Protein AF-A0A953YVF1-F1 (afdb_monomer_lite)

Structure (mmCIF, N/CA/C/O backbone):
data_AF-A0A953YVF1-F1
#
_entry.id   AF-A0A953YVF1-F1
#
loop_
_atom_site.group_PDB
_atom_site.id
_atom_site.type_symbol
_atom_site.label_atom_id
_atom_site.label_alt_id
_atom_site.label_comp_id
_atom_site.label_asym_id
_atom_site.label_entity_id
_atom_site.label_seq_id
_atom_site.pdbx_PDB_ins_code
_atom_site.Cartn_x
_atom_site.Cartn_y
_atom_site.Cartn_z
_atom_site.occupancy
_atom_site.B_iso_or_equiv
_atom_site.auth_seq_id
_atom_site.auth_comp_id
_atom_site.auth_asym_id
_atom_site.auth_atom_id
_atom_site.pdbx_PDB_model_num
ATOM 1 N N . MET A 1 1 ? 64.892 49.625 -54.179 1.00 45.00 1 MET A N 1
ATOM 2 C CA . MET A 1 1 ? 64.284 50.359 -53.049 1.00 45.00 1 MET A CA 1
ATOM 3 C C . MET A 1 1 ? 62.818 49.966 -52.997 1.00 45.00 1 MET A C 1
ATOM 5 O O . MET A 1 1 ? 62.090 50.360 -53.891 1.00 45.00 1 MET A O 1
ATOM 9 N N . ASN A 1 2 ? 62.413 49.141 -52.031 1.00 37.81 2 ASN A N 1
ATOM 10 C CA . ASN A 1 2 ? 61.006 48.838 -51.761 1.00 37.81 2 ASN A CA 1
ATOM 11 C C . ASN A 1 2 ? 60.770 49.070 -50.269 1.00 37.81 2 ASN A C 1
ATOM 13 O O . ASN A 1 2 ? 61.322 48.360 -49.433 1.00 37.81 2 ASN A O 1
ATOM 17 N N . ALA A 1 3 ? 59.998 50.108 -49.962 1.00 48.81 3 ALA A N 1
ATOM 18 C CA . ALA A 1 3 ? 59.430 50.347 -48.648 1.00 48.81 3 ALA A CA 1
ATOM 19 C C . ALA A 1 3 ? 58.060 49.665 -48.605 1.00 48.81 3 ALA A C 1
ATOM 21 O O . ALA A 1 3 ? 57.227 49.909 -49.474 1.00 48.81 3 ALA A O 1
ATOM 22 N N . GLY A 1 4 ? 57.813 48.822 -47.605 1.00 48.94 4 GLY A N 1
ATOM 23 C CA . GLY A 1 4 ? 56.480 48.274 -47.391 1.00 48.94 4 GLY A CA 1
ATOM 24 C C . GLY A 1 4 ? 56.434 47.194 -46.321 1.00 48.94 4 GLY A C 1
ATOM 25 O O . GLY A 1 4 ? 57.090 46.171 -46.452 1.00 48.94 4 GLY A O 1
ATOM 26 N N . ALA A 1 5 ? 55.579 47.431 -45.325 1.00 51.94 5 ALA A N 1
ATOM 27 C CA . ALA A 1 5 ? 55.034 46.477 -44.356 1.00 51.94 5 ALA A CA 1
ATOM 28 C C . ALA A 1 5 ? 55.810 46.242 -43.043 1.00 51.94 5 ALA A C 1
ATOM 30 O O . ALA A 1 5 ? 56.365 45.177 -42.801 1.00 51.94 5 ALA A O 1
ATOM 31 N N . ILE A 1 6 ? 55.680 47.186 -42.102 1.00 55.44 6 ILE A N 1
ATOM 32 C CA . ILE A 1 6 ? 55.623 46.856 -40.666 1.00 55.44 6 ILE A CA 1
ATOM 33 C C . ILE A 1 6 ? 54.473 47.641 -40.032 1.00 55.44 6 ILE A C 1
ATOM 35 O O . ILE A 1 6 ? 54.706 48.674 -39.421 1.00 55.44 6 ILE A O 1
ATOM 39 N N . LYS A 1 7 ? 53.228 47.170 -40.176 1.00 54.25 7 LYS A N 1
ATOM 40 C CA . LYS A 1 7 ? 52.116 47.487 -39.258 1.00 54.25 7 LYS A CA 1
ATOM 41 C C . LYS A 1 7 ? 51.039 46.407 -39.370 1.00 54.25 7 LYS A C 1
ATOM 43 O O . LYS A 1 7 ? 50.261 46.460 -40.309 1.00 54.25 7 LYS A O 1
ATOM 48 N N . SER A 1 8 ? 50.990 45.465 -38.422 1.00 57.12 8 SER A N 1
ATOM 49 C CA . SER A 1 8 ? 49.725 44.800 -38.017 1.00 57.12 8 SER A CA 1
ATOM 50 C C . SER A 1 8 ? 49.837 43.796 -36.851 1.00 57.12 8 SER A C 1
ATOM 52 O O . SER A 1 8 ? 48.893 43.052 -36.609 1.00 57.12 8 SER A O 1
ATOM 54 N N . LYS A 1 9 ? 50.919 43.755 -36.059 1.00 53.06 9 LYS A N 1
ATOM 55 C CA . LYS A 1 9 ? 51.018 42.812 -34.918 1.00 53.06 9 LYS A CA 1
ATOM 56 C C . LYS A 1 9 ? 50.483 43.351 -33.577 1.00 53.06 9 LYS A C 1
ATOM 58 O O . LYS A 1 9 ? 50.946 42.915 -32.532 1.00 53.06 9 LYS A O 1
ATOM 63 N N . LEU A 1 10 ? 49.527 44.286 -33.582 1.00 53.56 10 LEU A N 1
ATOM 64 C CA . LEU A 1 10 ? 48.960 44.849 -32.339 1.00 53.56 10 LEU A CA 1
ATOM 65 C C . LEU A 1 10 ? 47.435 44.684 -32.194 1.00 53.56 10 LEU A C 1
ATOM 67 O O . LEU A 1 10 ? 46.873 45.114 -31.196 1.00 53.56 10 LEU A O 1
ATOM 71 N N . HIS A 1 11 ? 46.750 44.040 -33.143 1.00 53.44 11 HIS A N 1
ATOM 72 C CA . HIS A 1 11 ? 45.281 43.908 -33.092 1.00 53.44 11 HIS A CA 1
ATOM 73 C C . HIS A 1 11 ? 44.792 42.577 -32.502 1.00 53.44 11 HIS A C 1
ATOM 75 O O . HIS A 1 11 ? 43.675 42.500 -32.001 1.00 53.44 11 HIS A O 1
ATOM 81 N N . TRP A 1 12 ? 45.642 41.547 -32.500 1.00 53.81 12 TRP A N 1
ATOM 82 C CA . TRP A 1 12 ? 45.322 40.226 -31.952 1.00 53.81 12 TRP A CA 1
ATOM 83 C C . TRP A 1 12 ? 44.978 40.231 -30.447 1.00 53.81 12 TRP A C 1
ATOM 85 O O . TRP A 1 12 ? 43.926 39.700 -30.096 1.00 53.81 12 TRP A O 1
ATOM 95 N N . PRO A 1 13 ? 45.767 40.855 -29.543 1.00 63.81 13 PRO A N 1
ATOM 96 C CA . PRO A 1 13 ? 45.453 40.779 -28.116 1.00 63.81 13 PRO A CA 1
ATOM 97 C C . PRO A 1 13 ? 44.224 41.620 -27.745 1.00 63.81 13 PRO A C 1
ATOM 99 O O . PRO A 1 13 ? 43.487 41.255 -26.836 1.00 63.81 13 PRO A O 1
ATOM 102 N N . LEU A 1 14 ? 43.954 42.704 -28.481 1.00 68.88 14 LEU A N 1
ATOM 103 C CA . LEU A 1 14 ? 42.786 43.560 -28.253 1.00 68.88 14 LEU A CA 1
ATOM 104 C C . LEU A 1 14 ? 41.473 42.850 -28.594 1.00 68.88 14 LEU A C 1
ATOM 106 O O . LEU A 1 14 ? 40.510 42.988 -27.848 1.00 68.88 14 LEU A O 1
ATOM 110 N N . GLY A 1 15 ? 41.441 42.058 -29.671 1.00 70.94 15 GLY A N 1
ATOM 111 C CA . GLY A 1 15 ? 40.260 41.266 -30.024 1.00 70.94 15 GLY A CA 1
ATOM 112 C C . GLY A 1 15 ?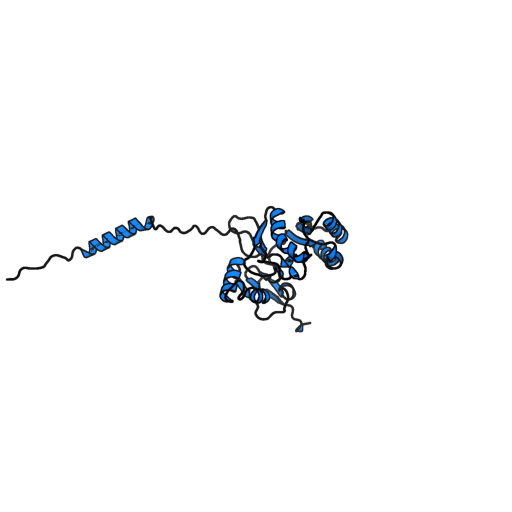 39.935 40.194 -28.981 1.00 70.94 15 GLY A C 1
ATOM 113 O O . GLY A 1 15 ? 38.775 40.021 -28.620 1.00 70.94 15 GLY A O 1
ATOM 114 N N . VAL A 1 16 ? 40.961 39.529 -28.439 1.00 76.56 16 VAL A N 1
ATOM 115 C CA . VAL A 1 16 ? 40.796 38.507 -27.391 1.00 76.56 16 VAL A CA 1
ATOM 116 C C . VAL A 1 16 ? 40.333 39.131 -26.073 1.00 76.56 16 VAL A C 1
ATOM 118 O O . VAL A 1 16 ? 39.403 38.625 -25.451 1.00 76.56 16 VAL A O 1
ATOM 121 N N . ILE A 1 17 ? 40.923 40.259 -25.669 1.00 81.38 17 ILE A N 1
ATOM 122 C CA . ILE A 1 17 ? 40.524 40.971 -24.445 1.00 81.38 17 ILE A CA 1
ATOM 123 C C . ILE A 1 17 ? 39.099 41.522 -24.577 1.00 81.38 17 ILE A C 1
ATOM 125 O O . ILE A 1 17 ? 38.303 41.372 -23.653 1.00 81.38 17 ILE A O 1
ATOM 129 N N . ALA A 1 18 ? 38.745 42.102 -25.728 1.00 80.62 18 ALA A N 1
ATOM 130 C CA . ALA A 1 18 ? 37.388 42.580 -25.985 1.00 80.62 18 ALA A CA 1
ATOM 131 C C . ALA A 1 18 ? 36.367 41.430 -25.990 1.00 80.62 18 ALA A C 1
ATOM 133 O O . ALA A 1 18 ? 35.291 41.575 -25.418 1.00 80.62 18 ALA A O 1
ATOM 134 N N . GLY A 1 19 ? 36.719 40.276 -26.568 1.00 76.00 19 GLY A N 1
ATOM 135 C CA . GLY A 1 19 ? 35.884 39.075 -26.547 1.00 76.00 19 GLY A CA 1
ATOM 136 C C . GLY A 1 19 ? 35.662 38.524 -25.136 1.00 76.00 19 GLY A C 1
ATOM 137 O O . GLY A 1 19 ? 34.533 38.199 -24.781 1.00 76.00 19 GLY A O 1
ATOM 138 N N . LEU A 1 20 ? 36.706 38.480 -24.303 1.00 80.94 20 LEU A N 1
ATOM 139 C CA . LEU A 1 20 ? 36.605 38.031 -22.908 1.00 80.94 20 LEU A CA 1
ATOM 140 C C . LEU A 1 20 ? 35.799 39.003 -22.038 1.00 80.94 20 LEU A C 1
ATOM 142 O O . LEU A 1 20 ? 34.985 38.564 -21.231 1.00 80.94 20 LEU A O 1
ATOM 146 N N . LEU A 1 21 ? 35.978 40.315 -22.223 1.00 82.94 21 LEU A N 1
ATOM 147 C CA . LEU A 1 21 ? 35.190 41.330 -21.518 1.00 82.94 21 LEU A CA 1
ATOM 148 C C . LEU A 1 21 ? 33.717 41.298 -21.937 1.00 82.94 21 LEU A C 1
ATOM 150 O O . LEU A 1 21 ? 32.845 41.405 -21.081 1.00 82.94 21 LEU A O 1
ATOM 154 N N . ALA A 1 22 ? 33.432 41.098 -23.226 1.00 79.19 22 ALA A N 1
ATOM 155 C CA . ALA A 1 22 ? 32.068 40.910 -23.709 1.00 79.19 22 ALA A CA 1
ATOM 156 C C . ALA A 1 22 ? 31.440 39.630 -23.135 1.00 79.19 22 ALA A C 1
ATOM 158 O O . ALA A 1 22 ? 30.311 39.675 -22.659 1.00 79.19 22 ALA A O 1
ATOM 159 N N . ALA A 1 23 ? 32.175 38.514 -23.095 1.00 71.69 23 ALA A N 1
ATOM 160 C CA . ALA A 1 23 ? 31.697 37.269 -22.494 1.00 71.69 23 ALA A CA 1
ATOM 161 C C . ALA A 1 23 ? 31.405 37.421 -20.989 1.00 71.69 23 ALA A C 1
ATOM 163 O O . ALA A 1 23 ? 30.359 36.977 -20.526 1.00 71.69 23 ALA A O 1
ATOM 164 N N . LEU A 1 24 ? 32.270 38.110 -20.237 1.00 77.31 24 LEU A N 1
ATOM 165 C CA . LEU A 1 24 ? 32.067 38.396 -18.809 1.00 77.31 24 LEU A CA 1
ATOM 166 C C . LEU A 1 24 ? 30.902 39.359 -18.542 1.00 77.31 24 LEU A C 1
ATOM 168 O O . LEU A 1 24 ? 30.238 39.230 -17.520 1.00 77.31 24 LEU A O 1
ATOM 172 N N . LEU A 1 25 ? 30.636 40.308 -19.444 1.00 77.38 25 LEU A N 1
ATOM 173 C CA . LEU A 1 25 ? 29.483 41.215 -19.354 1.00 77.38 25 LEU A CA 1
ATOM 174 C C . LEU A 1 25 ? 28.161 40.531 -19.713 1.00 77.38 25 LEU A C 1
ATOM 176 O O . LEU A 1 25 ? 27.108 40.968 -19.259 1.00 77.38 25 LEU A O 1
ATOM 180 N N . VAL A 1 26 ? 28.215 39.477 -20.526 1.00 72.25 26 VAL A N 1
ATOM 181 C CA . VAL A 1 26 ? 27.050 38.726 -21.006 1.00 72.25 26 VAL A CA 1
ATOM 182 C C . VAL A 1 26 ? 26.719 37.536 -20.091 1.00 72.25 26 VAL A C 1
ATOM 184 O O . VAL A 1 26 ? 25.546 37.209 -19.929 1.00 72.25 26 VAL A O 1
ATOM 187 N N . MET A 1 27 ? 27.706 36.944 -19.409 1.00 62.28 27 MET A N 1
ATOM 188 C CA . MET A 1 27 ? 27.512 35.845 -18.447 1.00 62.28 27 MET A CA 1
ATOM 189 C C . MET A 1 27 ? 26.478 36.095 -17.329 1.00 62.28 27 MET A C 1
ATOM 191 O O . MET A 1 27 ? 25.806 35.137 -16.980 1.00 62.28 27 MET A O 1
ATOM 195 N N . PRO A 1 28 ? 26.282 37.307 -16.771 1.00 64.06 28 PRO A N 1
ATOM 196 C CA . PRO A 1 28 ? 25.214 37.555 -15.799 1.00 64.06 28 PRO A CA 1
ATOM 197 C C . PRO A 1 28 ? 23.811 37.589 -16.429 1.00 64.06 28 PRO A C 1
ATOM 199 O O . PRO A 1 28 ? 22.829 37.375 -15.728 1.00 64.06 28 PRO A O 1
ATOM 202 N N . PHE A 1 29 ? 23.700 37.852 -17.738 1.00 65.06 29 PHE A N 1
ATOM 203 C CA . PHE A 1 29 ? 22.427 37.851 -18.478 1.00 65.06 29 PHE A CA 1
ATOM 204 C C . PHE A 1 29 ? 22.055 36.466 -19.016 1.00 65.06 29 PHE A C 1
ATOM 206 O O . PHE A 1 29 ? 20.876 36.175 -19.191 1.00 65.06 29 PHE A O 1
ATOM 213 N N . PHE A 1 30 ? 23.055 35.608 -19.223 1.00 57.25 30 PHE A N 1
ATOM 214 C CA . PHE A 1 30 ? 22.901 34.153 -19.313 1.00 57.25 30 PHE A CA 1
ATOM 215 C C . PHE A 1 30 ? 23.263 33.499 -17.981 1.00 57.25 30 PHE A C 1
ATOM 217 O O . PHE A 1 30 ? 23.745 32.366 -17.956 1.00 57.25 30 PHE A O 1
ATOM 224 N N . GLY A 1 31 ? 23.083 34.258 -16.891 1.00 49.16 31 GLY A N 1
ATOM 225 C CA . GLY A 1 31 ? 23.251 33.765 -15.544 1.00 49.16 31 GLY A CA 1
ATOM 226 C C . GLY A 1 31 ? 22.401 32.525 -15.451 1.00 49.16 31 GLY A C 1
ATOM 227 O O . GLY A 1 31 ? 21.223 32.576 -15.805 1.00 49.16 31 GLY A O 1
ATOM 228 N N . ASP A 1 32 ? 23.066 31.438 -15.082 1.00 51.31 32 ASP A N 1
ATOM 229 C CA . ASP A 1 32 ? 22.490 30.157 -14.746 1.00 51.31 32 ASP A CA 1
ATOM 230 C C . ASP A 1 32 ? 21.148 30.435 -14.064 1.00 51.31 32 ASP A C 1
ATOM 232 O O . ASP A 1 32 ? 21.080 30.746 -12.872 1.00 51.31 32 ASP A O 1
ATOM 236 N N . GLN A 1 33 ? 20.055 30.329 -14.827 1.00 45.97 33 GLN A N 1
ATOM 237 C CA . GLN A 1 33 ? 18.839 29.807 -14.253 1.00 45.97 33 GLN A CA 1
ATOM 238 C C . GLN A 1 33 ? 19.192 28.356 -13.955 1.00 45.97 33 GLN A C 1
ATOM 240 O O . GLN A 1 33 ? 18.707 27.435 -14.607 1.00 45.97 33 GLN A O 1
ATOM 245 N N . GLY A 1 34 ? 20.048 28.165 -12.944 1.00 43.91 34 GLY A N 1
ATOM 246 C CA . GLY A 1 34 ? 19.891 27.082 -12.022 1.00 43.91 34 GLY A CA 1
ATOM 247 C C . GLY A 1 34 ? 18.462 27.274 -11.585 1.00 43.91 34 GLY A C 1
ATOM 248 O O . GLY A 1 34 ? 18.164 28.118 -10.740 1.00 43.91 34 GLY A O 1
ATOM 249 N N . GLN A 1 35 ? 17.561 26.593 -12.297 1.00 43.66 35 GLN A N 1
ATOM 250 C CA . GLN A 1 35 ? 16.268 26.238 -11.780 1.00 43.66 35 GLN A CA 1
ATOM 251 C C . GLN A 1 35 ? 16.624 25.794 -10.378 1.00 43.66 35 GLN A C 1
ATOM 253 O O . GLN A 1 35 ? 17.363 24.816 -10.223 1.00 43.66 35 GLN A O 1
ATOM 258 N N . ALA A 1 36 ? 16.270 26.610 -9.381 1.00 43.31 36 ALA A N 1
ATOM 259 C CA . ALA A 1 36 ? 16.241 26.143 -8.018 1.00 43.31 36 ALA A CA 1
ATOM 260 C C . ALA A 1 36 ? 15.391 24.894 -8.154 1.00 43.31 36 ALA A C 1
ATOM 262 O O . ALA A 1 36 ? 14.217 25.001 -8.503 1.00 43.31 36 ALA A O 1
ATOM 263 N N . ARG A 1 37 ? 16.060 23.739 -8.164 1.00 49.94 37 ARG A N 1
ATOM 264 C CA . ARG A 1 37 ? 15.447 22.463 -8.476 1.00 49.94 37 ARG A CA 1
ATOM 265 C C . ARG A 1 37 ? 14.449 22.352 -7.350 1.00 49.94 37 ARG A C 1
ATOM 267 O O . ARG A 1 37 ? 14.905 22.218 -6.217 1.00 49.94 37 ARG A O 1
ATOM 274 N N . GLU A 1 38 ? 13.173 22.628 -7.637 1.00 59.56 38 GLU A N 1
ATOM 275 C CA . GLU A 1 38 ? 12.136 22.645 -6.611 1.00 59.56 38 GLU A CA 1
ATOM 276 C C . GLU A 1 38 ? 12.347 21.359 -5.832 1.00 59.56 38 GLU A C 1
ATOM 278 O O . GLU A 1 38 ? 12.392 20.275 -6.425 1.00 59.56 38 GLU A O 1
ATOM 283 N N . GLU A 1 39 ? 12.684 21.499 -4.548 1.00 69.31 39 GLU A N 1
ATOM 284 C CA . GLU A 1 39 ? 12.936 20.330 -3.728 1.00 69.31 39 GLU A CA 1
ATOM 285 C C . GLU A 1 39 ? 11.649 19.516 -3.772 1.00 69.31 39 GLU A C 1
ATOM 287 O O . GLU A 1 39 ? 10.584 20.029 -3.427 1.00 69.31 39 GLU A O 1
ATOM 292 N N . SER A 1 40 ? 11.740 18.285 -4.287 1.00 81.19 40 SER A N 1
ATOM 293 C CA . SER A 1 40 ? 10.581 17.404 -4.385 1.00 81.19 40 SER A CA 1
ATOM 294 C C . SER A 1 40 ? 9.935 17.304 -3.009 1.00 81.19 40 SER A C 1
ATOM 296 O O . SER A 1 40 ? 10.612 16.990 -2.029 1.00 81.19 40 SER A O 1
ATOM 298 N N . THR A 1 41 ? 8.634 17.561 -2.939 1.00 87.75 41 THR A N 1
ATOM 299 C CA . THR A 1 41 ? 7.842 17.379 -1.718 1.00 87.75 41 THR A CA 1
ATOM 300 C C . THR A 1 41 ? 7.525 15.907 -1.467 1.00 87.75 41 THR A C 1
ATOM 302 O O . THR A 1 41 ? 7.210 15.527 -0.341 1.00 87.75 41 THR A O 1
ATOM 305 N N . VAL A 1 42 ? 7.660 15.070 -2.499 1.00 92.62 42 VAL A N 1
ATOM 306 C CA . VAL A 1 42 ? 7.452 13.623 -2.445 1.00 92.62 42 VAL A CA 1
ATOM 307 C C . VAL A 1 42 ? 8.797 12.923 -2.286 1.00 92.62 42 VAL A C 1
ATOM 309 O O . VAL A 1 42 ? 9.731 13.139 -3.066 1.00 92.62 42 VAL A O 1
ATOM 312 N N . GLY A 1 43 ? 8.895 12.113 -1.241 1.00 95.00 43 GLY A N 1
ATOM 313 C CA . GLY A 1 43 ? 10.055 11.311 -0.890 1.00 95.00 43 GLY A CA 1
ATOM 314 C C . GLY A 1 43 ? 9.969 9.871 -1.391 1.00 95.00 43 GLY A C 1
ATOM 315 O O . GLY A 1 43 ? 9.139 9.536 -2.234 1.00 95.00 43 GLY A O 1
ATOM 316 N N . PRO A 1 44 ? 10.865 9.000 -0.904 1.00 96.81 44 PRO A N 1
ATOM 317 C CA . PRO A 1 44 ? 10.922 7.621 -1.357 1.00 96.81 44 PRO A CA 1
ATOM 318 C C . PRO A 1 44 ? 9.757 6.789 -0.811 1.00 96.81 44 PRO A C 1
ATOM 320 O O . PRO A 1 44 ? 9.167 7.117 0.221 1.00 96.81 44 PRO A O 1
ATOM 323 N N . VAL A 1 45 ? 9.495 5.649 -1.449 1.00 97.31 45 VAL A N 1
ATOM 324 C CA . VAL A 1 45 ? 8.571 4.635 -0.933 1.00 97.31 45 VAL A CA 1
ATOM 325 C C . VAL A 1 45 ? 8.974 4.208 0.480 1.00 97.31 45 VAL A C 1
ATOM 327 O O . VAL A 1 45 ? 10.170 4.105 0.811 1.00 97.31 45 VAL A O 1
ATOM 330 N N . LEU A 1 46 ? 7.963 4.019 1.328 1.00 95.69 46 LEU A N 1
ATOM 331 C CA . LEU A 1 46 ? 8.142 3.532 2.688 1.00 95.69 46 LEU A CA 1
ATOM 332 C C . LEU A 1 46 ? 8.688 2.100 2.682 1.00 95.69 46 LEU A C 1
ATOM 334 O O . LEU A 1 46 ? 8.411 1.309 1.784 1.00 95.69 46 LEU A O 1
ATOM 338 N N . SER A 1 47 ? 9.506 1.808 3.691 1.00 95.50 47 SER A N 1
ATOM 339 C CA . SER A 1 47 ? 10.018 0.464 3.948 1.00 95.50 47 SER A CA 1
ATOM 340 C C . SER A 1 47 ? 8.923 -0.378 4.596 1.00 95.50 47 SER A C 1
ATOM 342 O O . SER A 1 47 ? 8.221 0.116 5.477 1.00 95.50 47 SER A O 1
ATOM 344 N N . ASP A 1 48 ? 8.805 -1.643 4.199 1.00 94.44 48 ASP A N 1
ATOM 345 C CA . ASP A 1 48 ? 7.861 -2.585 4.809 1.00 94.44 48 ASP A CA 1
ATOM 346 C C . ASP A 1 48 ? 8.399 -3.174 6.130 1.00 94.44 48 ASP A C 1
ATOM 348 O O . ASP A 1 48 ? 7.649 -3.806 6.873 1.00 94.44 48 ASP A O 1
ATOM 352 N N . CYS A 1 49 ? 9.690 -2.985 6.441 1.00 94.00 49 CYS A N 1
ATOM 353 C CA . CYS A 1 49 ? 10.350 -3.608 7.594 1.00 94.00 49 CYS A CA 1
ATOM 354 C C . CYS A 1 49 ? 11.026 -2.628 8.566 1.00 94.00 49 CYS A C 1
ATOM 356 O O . CYS A 1 49 ? 11.594 -3.071 9.564 1.00 94.00 49 CYS A O 1
ATOM 358 N N . ASP A 1 50 ? 10.989 -1.319 8.292 1.00 91.69 50 ASP A N 1
ATOM 359 C CA . ASP A 1 50 ? 11.646 -0.303 9.120 1.00 91.69 50 ASP A CA 1
ATOM 360 C C . ASP A 1 50 ? 10.653 0.674 9.754 1.00 91.69 50 ASP A C 1
ATOM 362 O O . ASP A 1 50 ? 9.679 1.104 9.139 1.00 91.69 50 ASP A O 1
ATOM 366 N N . GLY A 1 51 ? 10.983 1.123 10.967 1.00 89.06 51 GLY A N 1
ATOM 367 C CA . GLY A 1 51 ? 10.200 2.115 11.699 1.00 89.06 51 GLY A CA 1
ATOM 368 C C . GLY A 1 51 ? 9.017 1.522 12.466 1.00 89.06 51 GLY A C 1
ATOM 369 O O . GLY A 1 51 ? 8.743 0.326 12.424 1.00 89.06 51 GLY A O 1
ATOM 370 N N . ALA A 1 52 ? 8.345 2.380 13.232 1.00 88.94 52 ALA A N 1
ATOM 371 C CA . ALA A 1 52 ? 7.123 2.014 13.937 1.00 88.94 52 ALA A CA 1
ATOM 372 C C . ALA A 1 52 ? 5.908 2.327 13.056 1.00 88.94 52 ALA A C 1
ATOM 374 O O . ALA A 1 52 ? 5.789 3.436 12.530 1.00 88.94 52 ALA A O 1
ATOM 375 N N . MET A 1 53 ? 4.996 1.365 12.929 1.00 90.31 53 MET A N 1
ATOM 376 C CA . MET A 1 53 ? 3.700 1.585 12.294 1.00 90.31 53 MET A CA 1
ATOM 377 C C . MET A 1 53 ? 2.797 2.353 13.262 1.00 90.31 53 MET A C 1
ATOM 379 O O . MET A 1 53 ? 2.449 1.829 14.314 1.00 90.31 53 MET A O 1
ATOM 383 N N . ASN A 1 54 ? 2.425 3.584 12.910 1.00 93.19 54 ASN A N 1
ATOM 384 C CA . ASN A 1 54 ? 1.509 4.413 13.709 1.00 93.19 54 ASN A CA 1
ATOM 385 C C . ASN A 1 54 ? 0.099 4.465 13.113 1.00 93.19 54 ASN A C 1
ATOM 387 O O . ASN A 1 54 ? -0.880 4.656 13.832 1.00 93.19 54 ASN A O 1
ATOM 391 N N . GLU A 1 55 ? 0.002 4.294 11.798 1.00 95.19 55 GLU A N 1
ATOM 392 C CA . GLU A 1 55 ? -1.246 4.334 11.050 1.00 95.19 55 GLU A CA 1
ATOM 393 C C . GLU A 1 55 ? -1.308 3.129 10.112 1.00 95.19 55 GLU A C 1
ATOM 395 O O . GLU A 1 55 ? -0.296 2.711 9.545 1.00 95.19 55 GLU A O 1
ATOM 400 N N . LEU A 1 56 ? -2.501 2.564 9.971 1.00 96.00 56 LEU A N 1
ATOM 401 C CA . LEU A 1 56 ? -2.793 1.437 9.099 1.00 96.00 56 LEU A CA 1
ATOM 402 C C . LEU A 1 56 ? -4.119 1.691 8.393 1.00 96.00 56 LEU A C 1
ATOM 404 O O . LEU A 1 56 ? -5.058 2.190 9.005 1.00 96.00 56 LEU A O 1
ATOM 408 N N . VAL A 1 57 ? -4.230 1.270 7.138 1.00 97.12 57 VAL A N 1
ATOM 409 C CA . VAL A 1 57 ? -5.504 1.280 6.419 1.00 97.12 57 VAL A CA 1
ATOM 410 C C . VAL A 1 57 ? -5.956 -0.147 6.136 1.00 97.12 57 VAL A C 1
ATOM 412 O O . VAL A 1 57 ? -5.215 -0.949 5.560 1.00 97.12 57 VAL A O 1
ATOM 415 N N . ILE A 1 58 ? -7.203 -0.447 6.484 1.00 97.25 58 ILE A N 1
ATOM 416 C CA . ILE A 1 58 ? -7.898 -1.667 6.065 1.00 97.25 58 ILE A CA 1
ATOM 417 C C . ILE A 1 58 ? -9.160 -1.293 5.293 1.00 97.25 58 ILE A C 1
ATOM 419 O O . ILE A 1 58 ? -9.744 -0.235 5.520 1.00 97.25 58 ILE A O 1
ATOM 423 N N . GLN A 1 59 ? -9.594 -2.173 4.398 1.00 97.19 59 GLN A N 1
ATOM 424 C CA . GLN A 1 59 ? -10.875 -2.037 3.712 1.00 97.19 59 GLN A CA 1
ATOM 425 C C . GLN A 1 59 ? -11.834 -3.109 4.202 1.00 97.19 59 GLN A C 1
ATOM 427 O O . GLN A 1 59 ? -11.463 -4.276 4.333 1.00 97.19 59 GLN A O 1
ATOM 432 N N . TYR A 1 60 ? -13.076 -2.722 4.464 1.00 97.44 60 TYR A N 1
ATOM 433 C CA . TYR A 1 60 ? -14.084 -3.638 4.962 1.00 97.44 60 TYR A CA 1
ATOM 434 C C . TYR A 1 60 ? -15.390 -3.545 4.188 1.00 97.44 60 TYR A C 1
ATOM 436 O O . TYR A 1 60 ? -15.961 -2.472 3.995 1.00 97.44 60 TYR A O 1
ATOM 444 N N . THR A 1 61 ? -15.909 -4.721 3.840 1.00 95.81 61 THR A N 1
ATOM 445 C CA . THR A 1 61 ? -17.271 -4.895 3.350 1.00 95.81 61 THR A CA 1
ATOM 446 C C . THR A 1 61 ? -17.956 -5.974 4.175 1.00 95.81 61 THR A C 1
ATOM 448 O O . THR A 1 61 ? -17.347 -6.978 4.552 1.00 95.81 61 THR A O 1
ATOM 451 N N . THR A 1 62 ? -19.254 -5.819 4.416 1.00 95.50 62 THR A N 1
ATOM 452 C CA . THR A 1 62 ? -20.045 -6.847 5.109 1.00 95.50 62 THR A CA 1
ATOM 453 C C . THR A 1 62 ? -20.063 -8.166 4.322 1.00 95.50 62 THR A C 1
ATOM 455 O O . THR A 1 62 ? -20.071 -9.250 4.912 1.00 95.50 62 THR A O 1
ATOM 458 N N . GLY A 1 63 ? -19.984 -8.091 2.986 1.00 93.44 63 GLY A N 1
ATOM 459 C CA . GLY A 1 63 ? -19.924 -9.241 2.081 1.00 93.44 63 GLY A CA 1
ATOM 460 C C . GLY A 1 63 ? -18.647 -10.080 2.207 1.00 93.44 63 GLY A C 1
ATOM 461 O O . GLY A 1 63 ? -18.700 -11.295 2.024 1.00 93.44 63 GLY A O 1
ATOM 462 N N . SER A 1 64 ? -17.516 -9.474 2.579 1.00 92.25 64 SER A N 1
ATOM 463 C CA . SER A 1 64 ? -16.238 -10.171 2.788 1.00 92.25 64 SER A CA 1
ATOM 464 C C . SER A 1 64 ? -16.029 -10.649 4.229 1.00 92.25 64 SER A C 1
ATOM 466 O O . SER A 1 64 ? -15.006 -11.267 4.521 1.00 92.25 64 SER A O 1
ATOM 468 N N . SER A 1 65 ? -16.985 -10.410 5.134 1.00 94.12 65 SER A N 1
ATOM 469 C CA . SER A 1 65 ? -16.855 -10.709 6.569 1.00 94.12 65 SER A CA 1
ATOM 470 C C . SER A 1 65 ? -16.449 -12.158 6.862 1.00 94.12 65 SER A C 1
ATOM 472 O O . SER A 1 65 ? -15.524 -12.402 7.630 1.00 94.12 65 SER A O 1
ATOM 474 N N . SER A 1 66 ? -17.061 -13.132 6.183 1.00 93.25 66 SER A N 1
ATOM 475 C CA . SER A 1 66 ? -16.723 -14.559 6.347 1.00 93.25 66 SER A CA 1
ATOM 476 C C . SER A 1 66 ? -15.273 -14.920 5.996 1.00 93.25 66 SER A C 1
ATOM 478 O O . SER A 1 66 ? -14.800 -15.972 6.414 1.00 93.25 66 SER A O 1
ATOM 480 N N . ILE A 1 67 ? -14.580 -14.062 5.243 1.00 91.75 67 ILE A N 1
ATOM 481 C CA . ILE A 1 67 ? -13.192 -14.256 4.820 1.00 91.75 67 ILE A CA 1
ATOM 482 C C . ILE A 1 67 ? -12.242 -13.512 5.763 1.00 91.75 67 ILE A C 1
ATOM 484 O O . ILE A 1 67 ? -11.224 -14.066 6.161 1.00 91.75 67 ILE A O 1
ATOM 488 N N . VAL A 1 68 ? -12.559 -12.260 6.115 1.00 94.88 68 VAL A N 1
ATOM 489 C CA . VAL A 1 68 ? -11.594 -11.365 6.779 1.00 94.88 68 VAL A CA 1
ATOM 490 C C . VAL A 1 68 ? -11.780 -11.240 8.288 1.00 94.88 68 VAL A C 1
ATOM 492 O O . VAL A 1 68 ? -10.836 -10.863 8.972 1.00 94.88 68 VAL A O 1
ATOM 495 N N . SER A 1 69 ? -12.964 -11.524 8.840 1.00 93.56 69 SER A N 1
ATOM 496 C CA . SER A 1 69 ? -13.281 -11.134 10.223 1.00 93.56 69 SER A CA 1
ATOM 497 C C . SER A 1 69 ? -12.412 -11.809 11.281 1.00 93.56 69 SER A C 1
ATOM 499 O O . SER A 1 69 ? -12.012 -11.144 12.234 1.00 93.56 69 SER A O 1
ATOM 501 N N . ASP A 1 70 ? -12.103 -13.097 11.125 1.00 95.38 70 ASP A N 1
ATOM 502 C CA . ASP A 1 70 ? -11.253 -13.808 12.085 1.00 95.38 70 ASP A CA 1
ATOM 503 C C . ASP A 1 70 ? -9.811 -13.298 12.025 1.00 95.38 70 ASP A C 1
ATOM 505 O O . ASP A 1 70 ? -9.231 -12.970 13.058 1.00 95.38 70 ASP A O 1
ATOM 509 N N . THR A 1 71 ? -9.282 -13.113 10.814 1.00 95.25 71 THR A N 1
ATOM 510 C CA . THR A 1 71 ? -7.953 -12.536 10.593 1.00 95.25 71 THR A CA 1
ATOM 511 C C . THR A 1 71 ? -7.858 -11.112 11.128 1.00 95.25 71 THR A C 1
ATOM 513 O O . THR A 1 71 ? -6.887 -10.778 11.798 1.00 95.25 71 THR A O 1
ATOM 516 N N . TYR A 1 72 ? -8.864 -10.268 10.890 1.00 97.12 72 TYR A N 1
ATOM 517 C CA . TYR A 1 72 ? -8.886 -8.901 11.413 1.00 97.12 72 TYR A CA 1
ATOM 518 C C . TYR A 1 72 ? -8.969 -8.885 12.933 1.00 97.12 72 TYR A C 1
ATOM 520 O O . TYR A 1 72 ? -8.238 -8.129 13.559 1.00 97.12 72 TYR A O 1
ATOM 528 N N . ARG A 1 73 ? -9.784 -9.742 13.555 1.00 96.69 73 ARG A N 1
ATOM 529 C CA . ARG A 1 73 ? -9.818 -9.855 15.017 1.00 96.69 73 ARG A CA 1
ATOM 530 C C . ARG A 1 73 ? -8.443 -10.217 15.577 1.00 96.69 73 ARG A C 1
ATOM 532 O O . ARG A 1 73 ? -7.946 -9.544 16.475 1.00 96.69 73 ARG A O 1
ATOM 539 N N . GLU A 1 74 ? -7.825 -11.268 15.053 1.00 96.56 74 GLU A N 1
ATOM 540 C CA . GLU A 1 74 ? -6.517 -11.730 15.526 1.00 96.56 74 GLU A CA 1
ATOM 541 C C . GLU A 1 74 ? -5.424 -10.691 15.294 1.00 96.56 74 GLU A C 1
ATOM 543 O O . GLU A 1 74 ? -4.616 -10.448 16.180 1.00 96.56 74 GLU A O 1
ATOM 548 N N . PHE A 1 75 ? -5.419 -10.036 14.140 1.00 96.00 75 PHE A N 1
ATOM 549 C CA . PHE A 1 75 ? -4.415 -9.038 13.811 1.00 96.00 75 PHE A CA 1
ATOM 550 C C . PHE A 1 75 ? -4.589 -7.742 14.620 1.00 96.00 75 PHE A C 1
ATOM 552 O O . PHE A 1 75 ? -3.639 -7.274 15.245 1.00 96.00 75 PHE A O 1
ATOM 559 N N . LEU A 1 76 ? -5.801 -7.179 14.673 1.00 97.12 76 LEU A N 1
ATOM 560 C CA . LEU A 1 76 ? -6.070 -5.899 15.343 1.00 97.12 76 LEU A CA 1
ATOM 561 C C . LEU A 1 76 ? -5.901 -5.974 16.867 1.00 97.12 76 LEU A C 1
ATOM 563 O O . LEU A 1 76 ? -5.563 -4.970 17.491 1.00 97.12 76 LEU A O 1
ATOM 567 N N . THR A 1 77 ? -6.101 -7.149 17.471 1.00 95.81 77 THR A N 1
ATOM 568 C CA . THR A 1 77 ? -5.873 -7.365 18.914 1.00 95.81 77 THR A CA 1
ATOM 569 C C . THR A 1 77 ? -4.393 -7.406 19.297 1.00 95.81 77 THR A C 1
ATOM 571 O O . THR A 1 77 ? -4.076 -7.267 20.473 1.00 95.81 77 THR A O 1
ATOM 574 N N . GLN A 1 78 ? -3.488 -7.558 18.326 1.00 95.62 78 GLN A N 1
ATOM 575 C CA . GLN A 1 78 ? -2.039 -7.506 18.543 1.00 95.62 78 GLN A CA 1
ATOM 576 C C . GLN A 1 78 ? -1.459 -6.106 18.311 1.00 95.62 78 GLN A C 1
ATOM 578 O O . GLN A 1 78 ? -0.275 -5.882 18.565 1.00 95.62 78 GLN A O 1
ATOM 583 N N . LEU A 1 79 ? -2.263 -5.166 17.800 1.00 96.81 79 LEU A N 1
ATOM 584 C CA . LEU A 1 79 ? -1.795 -3.816 17.518 1.00 96.81 79 LEU A CA 1
ATOM 585 C C . LEU A 1 79 ? -1.723 -2.973 18.801 1.00 96.81 79 LEU A C 1
ATOM 587 O O . LEU A 1 79 ? -2.681 -2.966 19.579 1.00 96.81 79 LEU A O 1
ATOM 591 N N . PRO A 1 80 ? -0.631 -2.214 19.000 1.00 96.06 80 PRO A N 1
ATOM 592 C CA . PRO A 1 80 ? -0.500 -1.301 20.129 1.00 96.06 80 PRO A CA 1
ATOM 593 C C . PRO A 1 80 ? -1.588 -0.207 20.172 1.00 96.06 80 PRO A C 1
ATOM 595 O O . PRO A 1 80 ? -2.111 0.191 19.125 1.00 96.06 80 PRO A O 1
ATOM 598 N N . PRO A 1 81 ? -1.903 0.347 21.358 1.00 96.81 81 PRO A N 1
ATOM 599 C CA . PRO A 1 81 ? -2.952 1.358 21.529 1.00 96.81 81 PRO A CA 1
ATOM 600 C C . PRO A 1 81 ? -2.663 2.711 20.862 1.00 96.81 81 PRO A C 1
ATOM 602 O O . PRO A 1 81 ? -3.569 3.522 20.641 1.00 96.81 81 PRO A O 1
ATOM 605 N N . GLU A 1 82 ? -1.402 2.995 20.551 1.00 97.00 82 GLU A N 1
ATOM 606 C CA . GLU A 1 82 ? -0.994 4.167 19.784 1.00 97.00 82 GLU A CA 1
ATOM 607 C C . GLU A 1 82 ? -1.368 4.072 18.301 1.00 97.00 82 GLU A C 1
ATOM 609 O O . GLU A 1 82 ? -1.542 5.118 17.672 1.00 97.00 82 GLU A O 1
ATOM 614 N N . VAL A 1 83 ? -1.552 2.857 17.769 1.00 97.88 83 VAL A N 1
ATOM 615 C CA . VAL A 1 83 ? -1.853 2.637 16.353 1.00 97.88 83 VAL A CA 1
ATOM 616 C C . VAL A 1 83 ? -3.282 3.062 16.043 1.00 97.88 83 VAL A C 1
ATOM 618 O O . VAL A 1 83 ? -4.234 2.654 16.714 1.00 97.88 83 VAL A O 1
ATOM 621 N N . THR A 1 84 ? -3.433 3.866 14.993 1.00 98.19 84 THR A N 1
ATOM 622 C CA . THR A 1 84 ? -4.736 4.209 14.418 1.00 98.19 84 THR A CA 1
ATOM 623 C C . THR A 1 84 ? -4.971 3.392 13.158 1.00 98.19 84 THR A C 1
ATOM 625 O O . THR A 1 84 ? -4.172 3.404 12.228 1.00 98.19 84 THR A O 1
ATOM 628 N N . VAL A 1 85 ? -6.082 2.669 13.126 1.00 98.44 85 VAL A N 1
ATOM 629 C CA . VAL A 1 85 ? -6.515 1.876 11.983 1.00 98.44 85 VAL A CA 1
ATOM 630 C C . VAL A 1 85 ? -7.666 2.603 11.307 1.00 98.44 85 VAL A C 1
ATOM 632 O O . VAL A 1 85 ? -8.776 2.679 11.839 1.00 98.44 85 VAL A O 1
ATOM 635 N N . HIS A 1 86 ? -7.396 3.135 10.123 1.00 98.44 86 HIS A N 1
ATOM 636 C CA . HIS A 1 86 ? -8.388 3.733 9.248 1.00 98.44 86 HIS A CA 1
ATOM 637 C C . HIS A 1 86 ? -9.152 2.620 8.533 1.00 98.44 86 HIS A C 1
ATOM 639 O O . HIS A 1 86 ? -8.604 1.892 7.703 1.00 98.44 86 HIS A O 1
ATOM 645 N N . VAL A 1 87 ? -10.423 2.464 8.891 1.00 98.44 87 VAL A N 1
ATOM 646 C CA . VAL A 1 87 ? -11.314 1.456 8.323 1.00 98.44 87 VAL A CA 1
ATOM 647 C C . VAL A 1 87 ? -12.097 2.092 7.191 1.00 98.44 87 VAL A C 1
ATOM 649 O O . VAL A 1 87 ? -13.089 2.786 7.425 1.00 98.44 87 VAL A O 1
ATOM 652 N N . VAL A 1 88 ? -11.665 1.837 5.963 1.00 98.31 88 VAL A N 1
ATOM 653 C CA . VAL A 1 88 ? -12.390 2.285 4.779 1.00 98.31 88 VAL A CA 1
ATOM 654 C C . VAL A 1 88 ? -13.569 1.348 4.548 1.00 98.31 88 VAL A C 1
ATOM 656 O O . VAL A 1 88 ? -13.402 0.139 4.376 1.00 98.31 88 VAL A O 1
ATOM 659 N N . CYS A 1 89 ? -14.777 1.890 4.612 1.00 97.94 89 CYS A N 1
ATOM 660 C CA . CYS A 1 89 ? -16.016 1.134 4.473 1.00 97.94 89 CYS A CA 1
ATOM 661 C C . CYS A 1 89 ? -17.131 2.042 3.957 1.00 97.94 89 CYS A C 1
ATOM 663 O O . CYS A 1 89 ? -17.000 3.261 3.947 1.00 97.94 89 CYS A O 1
ATOM 665 N N . ARG A 1 90 ? -18.240 1.459 3.504 1.00 96.56 90 ARG A N 1
ATOM 666 C CA . ARG A 1 90 ? -19.296 2.236 2.846 1.00 96.56 90 ARG A CA 1
ATOM 667 C C . ARG A 1 90 ? -20.022 3.201 3.789 1.00 96.56 90 ARG A C 1
ATOM 669 O O . ARG A 1 90 ? -20.324 4.334 3.437 1.00 96.56 90 ARG A O 1
ATOM 676 N N . ASP A 1 91 ? -20.347 2.733 4.988 1.00 97.25 91 ASP A N 1
ATOM 677 C CA . ASP A 1 91 ? -21.205 3.463 5.914 1.00 97.25 91 ASP A CA 1
ATOM 678 C C . ASP A 1 91 ? -21.009 3.012 7.367 1.00 97.25 91 ASP A C 1
ATOM 680 O O . ASP A 1 91 ? -20.273 2.067 7.670 1.00 97.25 91 ASP A O 1
ATOM 684 N N . GLN A 1 92 ? -21.702 3.700 8.278 1.00 97.94 92 GLN A N 1
ATOM 685 C CA . GLN A 1 92 ? -21.687 3.399 9.707 1.00 97.94 92 GLN A CA 1
ATOM 686 C C . GLN A 1 92 ? -22.130 1.962 10.008 1.00 97.94 92 GLN A C 1
ATOM 688 O O . GLN A 1 92 ? -21.580 1.342 10.909 1.00 97.94 92 GLN A O 1
ATOM 693 N N . GLY A 1 93 ? -23.083 1.407 9.254 1.00 98.19 93 GLY A N 1
ATOM 694 C CA . GLY A 1 93 ? -23.560 0.042 9.471 1.00 98.19 93 GLY A CA 1
ATOM 695 C C . GLY A 1 93 ? -22.483 -1.000 9.168 1.00 98.19 93 GLY A C 1
ATOM 696 O O . GLY A 1 93 ? -22.337 -1.968 9.913 1.00 98.19 93 GLY A O 1
ATOM 697 N N . ALA A 1 94 ? -21.689 -0.788 8.117 1.00 97.81 94 ALA A N 1
ATOM 698 C CA . ALA A 1 94 ? -20.532 -1.627 7.814 1.00 97.81 94 ALA A CA 1
ATOM 699 C C . ALA A 1 94 ? -19.440 -1.517 8.893 1.00 97.81 94 ALA A C 1
ATOM 701 O O . ALA A 1 94 ? -18.856 -2.531 9.277 1.00 97.81 94 ALA A O 1
ATOM 702 N N . PHE A 1 95 ? -19.186 -0.314 9.413 1.00 98.38 95 PHE A N 1
ATOM 703 C CA . PHE A 1 95 ? -18.240 -0.119 10.515 1.00 98.38 95 PHE A CA 1
ATOM 704 C C . PHE A 1 95 ? -18.717 -0.781 11.819 1.00 98.38 95 PHE A C 1
ATOM 706 O O . PHE A 1 95 ? -17.943 -1.468 12.488 1.00 98.38 95 PHE A O 1
ATOM 713 N N . ASP A 1 96 ? -19.999 -0.646 12.158 1.00 98.44 96 ASP A N 1
ATOM 714 C CA . ASP A 1 96 ? -20.613 -1.292 13.322 1.00 98.44 96 ASP A CA 1
ATOM 715 C C . ASP A 1 96 ? -20.557 -2.827 13.201 1.00 98.44 96 ASP A C 1
ATOM 717 O O . ASP A 1 96 ? -20.234 -3.527 14.164 1.00 98.44 96 ASP A O 1
ATOM 721 N N . ASP A 1 97 ? -20.798 -3.371 12.004 1.00 98.31 97 ASP A N 1
ATOM 722 C CA . ASP A 1 97 ? -20.649 -4.804 11.735 1.00 98.31 97 ASP A CA 1
ATOM 723 C C . ASP A 1 97 ? -19.197 -5.265 11.948 1.00 98.31 97 ASP A C 1
ATOM 725 O O . ASP A 1 97 ? -18.984 -6.236 12.676 1.00 98.31 97 ASP A O 1
ATOM 729 N N . LEU A 1 98 ? -18.191 -4.551 11.422 1.00 97.88 98 LEU A N 1
ATOM 730 C CA . LEU A 1 98 ? -16.782 -4.878 11.679 1.00 97.88 98 LEU A CA 1
ATOM 731 C C . LEU A 1 98 ? -16.459 -4.849 13.176 1.00 97.88 98 LEU A C 1
ATOM 733 O O . LEU A 1 98 ? -15.935 -5.829 13.707 1.00 97.88 98 LEU A O 1
ATOM 737 N N . THR A 1 99 ? -16.762 -3.737 13.850 1.00 97.94 99 THR A N 1
ATOM 738 C CA . THR A 1 99 ? -16.434 -3.535 15.271 1.00 97.94 99 THR A CA 1
ATOM 739 C C . THR A 1 99 ? -17.083 -4.598 16.156 1.00 97.94 99 THR A C 1
ATOM 741 O O . THR A 1 99 ? -16.436 -5.127 17.059 1.00 97.94 99 THR A O 1
ATOM 744 N N . SER A 1 100 ? -18.315 -5.015 15.845 1.00 97.75 100 SER A N 1
ATOM 745 C CA . SER A 1 100 ? -18.984 -6.109 16.557 1.00 97.75 100 SER A CA 1
ATOM 746 C C . SER A 1 100 ? -18.270 -7.462 16.415 1.00 97.75 100 SER A C 1
ATOM 748 O O . SER A 1 100 ? -18.275 -8.263 17.350 1.00 97.75 100 SER A O 1
ATOM 750 N N . ARG A 1 101 ? -17.634 -7.720 15.265 1.00 96.38 101 ARG A N 1
ATOM 751 C CA . ARG A 1 101 ? -16.967 -8.993 14.940 1.00 96.38 101 ARG A CA 1
ATOM 752 C C . ARG A 1 101 ? -15.553 -9.081 15.486 1.00 96.38 101 ARG A C 1
ATOM 754 O O . ARG A 1 101 ? -15.136 -10.155 15.925 1.00 96.38 101 ARG A O 1
ATOM 761 N N . VAL A 1 102 ? -14.812 -7.976 15.427 1.00 96.69 102 VAL A N 1
ATOM 762 C CA . VAL A 1 102 ? -13.450 -7.909 15.978 1.00 96.69 102 VAL A CA 1
ATOM 763 C C . VAL A 1 102 ? -13.478 -7.774 17.499 1.00 96.69 102 VAL A C 1
ATOM 765 O O . VAL A 1 102 ? -12.576 -8.262 18.170 1.00 96.69 102 VAL A O 1
ATOM 768 N N . GLY A 1 103 ? -14.549 -7.208 18.059 1.00 94.94 103 GLY A N 1
ATOM 769 C CA . GLY A 1 103 ? -14.699 -7.035 19.497 1.00 94.94 103 GLY A CA 1
ATOM 770 C C . GLY A 1 103 ? -13.768 -5.953 20.044 1.00 94.94 103 GLY A C 1
ATOM 771 O O . GLY A 1 103 ? -13.494 -4.956 19.383 1.00 94.94 103 GLY A O 1
ATOM 772 N N . SER A 1 104 ? -13.312 -6.131 21.284 1.00 95.06 104 SER A N 1
ATOM 773 C CA . SER A 1 104 ? -12.423 -5.165 21.937 1.00 95.06 104 SER A CA 1
ATOM 774 C C . SER A 1 104 ? -11.017 -5.228 21.343 1.00 95.06 104 SER A C 1
ATOM 776 O O . SER A 1 104 ? -10.409 -6.297 21.322 1.00 95.06 104 SER A O 1
ATOM 778 N N . THR A 1 105 ? -10.483 -4.076 20.945 1.00 96.62 105 THR A N 1
ATOM 779 C CA . THR A 1 105 ? -9.099 -3.894 20.488 1.00 96.62 105 THR A CA 1
ATOM 780 C C . THR A 1 105 ? -8.438 -2.782 21.295 1.00 96.62 105 THR A C 1
ATOM 782 O O . THR A 1 105 ? -9.117 -1.843 21.711 1.00 96.62 105 THR A O 1
ATOM 785 N N . ASP A 1 106 ? -7.124 -2.867 21.501 1.00 96.00 106 ASP A N 1
ATOM 786 C CA . ASP A 1 106 ? -6.372 -1.793 22.163 1.00 96.00 106 ASP A CA 1
ATOM 787 C C . ASP A 1 106 ? -6.079 -0.634 21.199 1.00 96.00 106 ASP A C 1
ATOM 789 O O . ASP A 1 106 ? -6.100 0.530 21.605 1.00 96.00 106 ASP A O 1
ATOM 793 N N . CYS A 1 107 ? -5.855 -0.939 19.914 1.00 97.94 107 CYS A N 1
ATOM 794 C CA . CYS A 1 107 ? -5.693 0.058 18.858 1.00 97.94 107 CYS A CA 1
ATOM 795 C C . CYS A 1 107 ? -6.973 0.873 18.610 1.00 97.94 107 CYS A C 1
ATOM 797 O O . CYS A 1 107 ? -8.092 0.467 18.944 1.00 97.94 107 CYS A O 1
ATOM 799 N N . LYS A 1 108 ? -6.807 2.043 17.988 1.00 98.06 108 LYS A N 1
ATOM 800 C CA . LYS A 1 108 ? -7.906 2.964 17.682 1.00 98.06 108 LYS A CA 1
ATOM 801 C C . LYS A 1 108 ? -8.473 2.649 16.310 1.00 98.06 108 LYS A C 1
ATOM 803 O O . LYS A 1 108 ? -7.747 2.709 15.326 1.00 98.06 108 LYS A O 1
ATOM 808 N N . LEU A 1 109 ? -9.773 2.396 16.225 1.00 98.38 109 LEU A N 1
ATOM 809 C CA . LEU A 1 109 ? -10.461 2.229 14.946 1.00 98.38 109 LEU A CA 1
ATOM 810 C C . LEU A 1 109 ? -11.113 3.555 14.538 1.00 98.38 109 LEU A C 1
ATOM 812 O O . LEU A 1 109 ? -11.898 4.121 15.301 1.00 98.38 109 LEU A O 1
ATOM 816 N N . HIS A 1 110 ? -10.795 4.044 13.343 1.00 98.31 110 HIS A N 1
ATOM 817 C CA . HIS A 1 110 ? -11.331 5.285 12.788 1.00 98.31 110 HIS A CA 1
ATOM 818 C C . HIS A 1 110 ? -12.013 5.006 11.442 1.00 98.31 110 HIS A C 1
ATOM 820 O O . HIS A 1 110 ? -11.328 4.611 10.497 1.00 98.31 110 HIS A O 1
ATOM 826 N N . PRO A 1 111 ? -13.332 5.213 11.299 1.00 98.44 111 PRO A N 1
ATOM 827 C CA . PRO A 1 111 ? -13.997 4.974 10.027 1.00 98.44 111 PRO A CA 1
ATOM 828 C C . PRO A 1 111 ? -13.619 6.031 8.982 1.00 98.44 111 PRO A C 1
ATOM 830 O O . PRO A 1 111 ? -13.520 7.219 9.282 1.00 98.44 111 PRO A O 1
ATOM 833 N N . VAL A 1 112 ? -13.460 5.596 7.736 1.00 98.44 112 VAL A N 1
ATOM 834 C CA . VAL A 1 112 ? -13.424 6.448 6.544 1.00 98.44 112 VAL A CA 1
ATOM 835 C C . VAL A 1 112 ? -14.552 5.971 5.639 1.00 98.44 112 VAL A C 1
ATOM 837 O O . VAL A 1 112 ? -14.505 4.856 5.121 1.00 98.44 112 VAL A O 1
ATOM 840 N N . PHE A 1 113 ? -15.600 6.784 5.517 1.00 98.12 113 PHE A N 1
ATOM 841 C CA . PHE A 1 113 ? -16.796 6.405 4.771 1.00 98.12 113 PHE A CA 1
ATOM 842 C C . PHE A 1 113 ? -16.685 6.790 3.300 1.00 98.12 113 PHE A C 1
ATOM 844 O O . PHE A 1 113 ? -16.368 7.939 2.994 1.00 98.12 113 PHE A O 1
ATOM 851 N N . VAL A 1 114 ? -16.998 5.846 2.413 1.00 96.94 114 VAL A N 1
ATOM 852 C CA . VAL A 1 114 ? -16.998 6.042 0.956 1.00 96.94 114 VAL A CA 1
ATOM 853 C C . VAL A 1 114 ? -18.372 5.739 0.360 1.00 96.94 114 VAL A C 1
ATOM 855 O O . VAL A 1 114 ? -19.028 4.775 0.747 1.00 96.94 114 VAL A O 1
ATOM 858 N N . ASP A 1 115 ? -18.819 6.537 -0.610 1.00 94.00 115 ASP A N 1
ATOM 859 C CA . ASP A 1 115 ? -20.136 6.372 -1.254 1.00 94.00 115 ASP A CA 1
ATOM 860 C C . ASP A 1 115 ? -20.053 5.572 -2.566 1.00 94.00 115 ASP A C 1
ATOM 862 O O . ASP A 1 115 ? -20.642 5.918 -3.591 1.00 94.00 115 ASP A O 1
ATOM 866 N N . HIS A 1 116 ? -19.272 4.495 -2.563 1.00 93.81 116 HIS A N 1
ATOM 867 C CA . HIS A 1 116 ? -19.184 3.566 -3.685 1.00 93.81 116 HIS A CA 1
ATOM 868 C C . HIS A 1 116 ? -18.875 2.143 -3.212 1.00 93.81 116 HIS A C 1
ATOM 870 O O . HIS A 1 116 ? -18.517 1.902 -2.060 1.00 93.81 116 HIS A O 1
ATOM 876 N N . GLU A 1 117 ? -19.055 1.177 -4.114 1.00 92.12 117 GLU A N 1
ATOM 877 C CA . GLU A 1 117 ? -18.637 -0.203 -3.867 1.00 92.12 117 GLU A CA 1
ATOM 878 C C . GLU A 1 117 ? -17.112 -0.279 -3.755 1.00 92.12 117 GLU A C 1
ATOM 880 O O . GLU A 1 117 ? -16.397 0.446 -4.441 1.00 92.12 117 GLU A O 1
ATOM 885 N N . LEU A 1 118 ? -16.626 -1.172 -2.907 1.00 93.38 118 LEU A N 1
ATOM 886 C CA . LEU A 1 118 ? -15.209 -1.442 -2.696 1.00 93.38 118 LEU A CA 1
ATOM 887 C C . LEU A 1 118 ? -15.024 -2.933 -2.419 1.00 93.38 118 LEU A C 1
ATOM 889 O O . LEU A 1 118 ? -16.000 -3.665 -2.223 1.00 93.38 118 LEU A O 1
ATOM 893 N N . THR A 1 119 ? -13.784 -3.399 -2.395 1.00 92.56 119 THR A N 1
ATOM 894 C CA . THR A 1 119 ? -13.436 -4.741 -1.927 1.00 92.56 119 THR A CA 1
ATOM 895 C C . THR A 1 119 ? -12.736 -4.679 -0.567 1.00 92.56 119 THR A C 1
ATOM 897 O O . THR A 1 119 ? -12.728 -3.646 0.090 1.00 92.56 119 THR A O 1
ATOM 900 N N . SER A 1 120 ? -12.216 -5.807 -0.076 1.00 93.31 120 SER A N 1
ATOM 901 C CA . SER A 1 120 ? -11.431 -5.866 1.168 1.00 93.31 120 SER A CA 1
ATOM 902 C C . SER A 1 120 ? -9.919 -5.959 0.920 1.00 93.31 120 SER A C 1
ATOM 904 O O . SER A 1 120 ? -9.168 -6.342 1.816 1.00 93.31 120 SER A O 1
ATOM 906 N N . TRP A 1 121 ? -9.464 -5.669 -0.303 1.00 89.88 121 TRP A N 1
ATOM 907 C CA . TRP A 1 121 ? -8.081 -5.863 -0.748 1.00 89.88 121 TRP A CA 1
ATOM 908 C C . TRP A 1 121 ? -7.293 -4.546 -0.719 1.00 89.88 121 TRP A C 1
ATOM 910 O O . TRP A 1 121 ? -6.909 -4.011 -1.755 1.00 89.88 121 TRP A O 1
ATOM 920 N N . SER A 1 122 ? -7.033 -4.014 0.480 1.00 91.88 122 SER A N 1
ATOM 921 C CA . SER A 1 122 ? -6.410 -2.688 0.630 1.00 91.88 122 SER A CA 1
ATOM 922 C C . SER A 1 122 ? -4.972 -2.594 0.113 1.00 91.88 122 SER A C 1
ATOM 924 O O . SER A 1 122 ? -4.601 -1.569 -0.455 1.00 91.88 122 SER A O 1
ATOM 926 N N . ARG A 1 123 ? -4.164 -3.653 0.271 1.00 91.62 123 ARG A N 1
ATOM 927 C CA . ARG A 1 123 ? -2.730 -3.646 -0.083 1.00 91.62 123 ARG A CA 1
ATOM 928 C C . ARG A 1 123 ? -2.472 -3.360 -1.562 1.00 91.62 123 ARG A C 1
ATOM 930 O O . ARG A 1 123 ? -1.424 -2.823 -1.899 1.00 91.62 123 ARG A O 1
ATOM 937 N N . ASP A 1 124 ? -3.403 -3.706 -2.436 1.00 90.69 124 ASP A N 1
ATOM 938 C CA . ASP A 1 124 ? -3.164 -3.660 -3.874 1.00 90.69 124 ASP A CA 1
ATOM 939 C C . ASP A 1 124 ? -3.385 -2.258 -4.462 1.00 90.69 124 ASP A C 1
ATOM 941 O O . ASP A 1 124 ? -2.971 -1.992 -5.583 1.00 90.69 124 ASP A O 1
ATOM 945 N N . ARG A 1 125 ? -4.056 -1.361 -3.735 1.00 92.31 125 ARG A N 1
ATOM 946 C CA . ARG A 1 125 ? -4.638 -0.135 -4.304 1.00 92.31 125 ARG A CA 1
ATOM 947 C C . ARG A 1 125 ? -3.657 1.034 -4.421 1.00 92.31 125 ARG A C 1
ATOM 949 O O . ARG A 1 125 ? -3.850 1.923 -5.243 1.00 92.31 125 ARG A O 1
ATOM 956 N N . TRP A 1 126 ? -2.620 1.061 -3.587 1.00 94.38 126 TRP A N 1
ATOM 957 C CA . TRP A 1 126 ? -1.591 2.100 -3.599 1.00 94.38 126 TRP A CA 1
ATOM 958 C C . TRP A 1 126 ? -0.296 1.603 -2.955 1.00 94.38 126 TRP A C 1
ATOM 960 O O . TRP A 1 126 ? -0.265 0.596 -2.245 1.00 94.38 126 TRP A O 1
ATOM 970 N N . ILE A 1 127 ? 0.772 2.369 -3.154 1.00 95.94 127 ILE A N 1
ATOM 971 C CA . ILE A 1 127 ? 1.964 2.350 -2.304 1.00 95.94 127 ILE A CA 1
ATOM 972 C C . ILE A 1 127 ? 2.119 3.703 -1.610 1.00 95.94 127 ILE A C 1
ATOM 974 O O . ILE A 1 127 ? 1.691 4.729 -2.136 1.00 95.94 127 ILE A O 1
ATOM 978 N N . SER A 1 128 ? 2.728 3.712 -0.429 1.00 96.12 128 SER A N 1
ATOM 979 C CA . SER A 1 128 ? 2.907 4.934 0.360 1.00 96.12 128 SER A CA 1
ATOM 980 C C . SER A 1 128 ? 4.318 5.491 0.189 1.00 96.12 128 SER A C 1
ATOM 982 O O . SER A 1 128 ? 5.305 4.783 0.405 1.00 96.12 128 SER A O 1
ATOM 984 N N . LEU A 1 129 ? 4.416 6.768 -0.169 1.00 97.19 129 LEU A N 1
ATOM 985 C CA . LEU A 1 129 ? 5.661 7.523 -0.280 1.00 97.19 129 LEU A CA 1
ATOM 986 C C . LEU A 1 129 ? 5.795 8.460 0.924 1.00 97.19 129 LEU A C 1
ATOM 988 O O . LEU A 1 129 ? 4.830 9.108 1.338 1.00 97.19 129 LEU A O 1
ATOM 992 N N . ALA A 1 130 ? 6.995 8.514 1.497 1.00 95.50 130 ALA A N 1
ATOM 993 C CA . ALA A 1 130 ? 7.307 9.426 2.588 1.00 95.50 130 ALA A CA 1
ATOM 994 C C . ALA A 1 130 ? 7.254 10.889 2.111 1.00 95.50 130 ALA A C 1
ATOM 996 O O . ALA A 1 130 ? 7.560 11.148 0.947 1.00 95.50 130 ALA A O 1
ATOM 997 N N . PRO A 1 131 ? 6.968 11.860 2.992 1.00 94.56 131 PRO A N 1
ATOM 998 C CA . PRO A 1 131 ? 7.252 13.260 2.694 1.00 94.56 131 PRO A CA 1
ATOM 999 C C . PRO A 1 131 ? 8.753 13.494 2.447 1.00 94.56 131 PRO A C 1
ATOM 1001 O O . PRO A 1 131 ? 9.608 12.803 3.012 1.00 94.56 131 PRO A O 1
ATOM 1004 N N . ALA A 1 132 ? 9.084 14.508 1.647 1.00 92.06 132 ALA A N 1
ATOM 1005 C CA . ALA A 1 132 ? 10.447 15.004 1.459 1.00 92.06 132 ALA A CA 1
ATOM 1006 C C . ALA A 1 132 ? 10.558 16.523 1.659 1.00 92.06 132 ALA A C 1
ATOM 1008 O O . ALA A 1 132 ? 9.573 17.263 1.644 1.00 92.06 132 ALA A O 1
ATOM 1009 N N . GLY A 1 133 ? 11.792 16.989 1.873 1.00 88.00 133 GLY A N 1
ATOM 1010 C CA . GLY A 1 133 ? 12.079 18.399 2.130 1.00 88.00 133 GLY A CA 1
ATOM 1011 C C . GLY A 1 133 ? 11.379 18.894 3.396 1.00 88.00 133 GLY A C 1
ATOM 1012 O O . GLY A 1 133 ? 11.565 18.337 4.478 1.00 88.00 133 GLY A O 1
ATOM 1013 N N . SER A 1 134 ? 10.579 19.950 3.256 1.00 86.38 134 SER A N 1
ATOM 1014 C CA . SER A 1 134 ? 9.757 20.522 4.329 1.00 86.38 134 SER A CA 1
ATOM 1015 C C . SER A 1 134 ? 8.316 20.002 4.356 1.00 86.38 134 SER A C 1
ATOM 1017 O O . SER A 1 134 ? 7.538 20.440 5.207 1.00 86.38 134 SER A O 1
ATOM 1019 N N . ALA A 1 135 ? 7.943 19.098 3.442 1.00 89.38 135 ALA A N 1
ATOM 1020 C CA . ALA A 1 135 ? 6.615 18.505 3.432 1.00 89.38 135 ALA A CA 1
ATOM 1021 C C . ALA A 1 135 ? 6.398 17.618 4.667 1.00 89.38 135 ALA A C 1
ATOM 1023 O O . ALA A 1 135 ? 7.334 17.052 5.233 1.00 89.38 135 ALA A O 1
ATOM 1024 N N . SER A 1 136 ? 5.140 17.497 5.080 1.00 88.94 136 SER A N 1
ATOM 1025 C CA . SER A 1 136 ? 4.717 16.638 6.194 1.00 88.94 136 SER A CA 1
ATOM 1026 C C . SER A 1 136 ? 3.713 15.569 5.775 1.00 88.94 136 SER A C 1
ATOM 1028 O O . SER A 1 136 ? 3.383 14.706 6.584 1.00 88.94 136 SER A O 1
ATOM 1030 N N . SER A 1 137 ? 3.202 15.653 4.547 1.00 93.44 137 SER A N 1
ATOM 1031 C CA . SER A 1 137 ? 2.156 14.768 4.045 1.00 93.44 137 SER A CA 1
ATOM 1032 C C . SER A 1 137 ? 2.751 13.542 3.365 1.00 93.44 137 SER A C 1
ATOM 1034 O O . SER A 1 137 ? 3.713 13.648 2.607 1.00 93.44 137 SER A O 1
ATOM 1036 N N . PHE A 1 138 ? 2.159 12.381 3.617 1.00 95.38 138 PHE A N 1
ATOM 1037 C CA . PHE A 1 138 ? 2.452 11.167 2.862 1.00 95.38 138 PHE A CA 1
ATOM 1038 C C . PHE A 1 138 ? 1.737 11.211 1.515 1.00 95.38 138 PHE A C 1
ATOM 1040 O O . PHE A 1 138 ? 0.638 11.754 1.413 1.00 95.38 138 PHE A O 1
ATOM 1047 N N . THR A 1 139 ? 2.322 10.594 0.493 1.00 97.38 139 THR A N 1
ATOM 1048 C CA . THR A 1 139 ? 1.670 10.453 -0.814 1.00 97.38 139 THR A CA 1
ATOM 1049 C C . THR A 1 139 ? 1.261 9.003 -1.035 1.00 97.38 139 THR A C 1
ATOM 1051 O O . THR A 1 139 ? 2.103 8.107 -1.001 1.00 97.38 139 THR A O 1
ATOM 1054 N N . LEU A 1 140 ? -0.021 8.759 -1.297 1.00 97.31 140 LEU A N 1
ATOM 1055 C CA . LEU A 1 140 ? -0.528 7.476 -1.771 1.00 97.31 140 LEU A CA 1
ATOM 1056 C C . LEU A 1 140 ? -0.426 7.455 -3.295 1.00 97.31 140 LEU A C 1
ATOM 1058 O O . LEU A 1 140 ? -1.192 8.124 -3.994 1.00 97.31 140 LEU A O 1
ATOM 1062 N N . LEU A 1 141 ? 0.538 6.700 -3.816 1.00 97.19 141 LEU A N 1
ATOM 1063 C CA . LEU A 1 141 ? 0.711 6.503 -5.248 1.00 97.19 141 LEU A CA 1
ATOM 1064 C C . LEU A 1 141 ? -0.132 5.307 -5.696 1.00 97.19 141 LEU A C 1
ATOM 1066 O O . LEU A 1 141 ? 0.222 4.153 -5.450 1.00 97.19 141 LEU A O 1
ATOM 1070 N N . SER A 1 142 ? -1.243 5.597 -6.361 1.00 95.75 142 SER A N 1
ATOM 1071 C CA . SER A 1 142 ? -2.154 4.595 -6.919 1.00 95.75 142 SER A CA 1
ATOM 1072 C C . SER A 1 142 ? -1.747 4.233 -8.355 1.00 95.75 142 SER A C 1
ATOM 1074 O O . SER A 1 142 ? -1.198 5.088 -9.060 1.00 95.75 142 SER A O 1
ATOM 1076 N N . PRO A 1 143 ? -2.000 3.005 -8.833 1.00 93.94 143 PRO A N 1
ATOM 1077 C CA . PRO A 1 143 ? -1.682 2.611 -10.205 1.00 93.94 143 PRO A CA 1
ATOM 1078 C C . PRO A 1 143 ? -2.586 3.316 -11.215 1.00 93.94 143 PRO A C 1
ATOM 1080 O O . PRO A 1 143 ? -3.671 3.771 -10.852 1.00 93.94 143 PRO A O 1
ATOM 1083 N N . TRP A 1 144 ? -2.169 3.361 -12.486 1.00 90.81 144 TRP A N 1
ATOM 1084 C CA . TRP A 1 144 ? -2.914 4.020 -13.572 1.00 90.81 144 TRP A CA 1
ATOM 1085 C C . TRP A 1 144 ? -4.379 3.578 -13.670 1.00 90.81 144 TRP A C 1
ATOM 1087 O O . TRP A 1 144 ? -5.254 4.394 -13.951 1.00 90.81 144 TRP A O 1
ATOM 1097 N N . GLY A 1 145 ? -4.649 2.298 -13.418 1.00 84.44 145 GLY A N 1
ATOM 1098 C CA . GLY A 1 145 ? -5.997 1.747 -13.342 1.00 84.44 145 GLY A CA 1
ATOM 1099 C C . GLY A 1 145 ? -5.995 0.340 -12.756 1.00 84.44 145 GLY A C 1
ATOM 1100 O O . GLY A 1 145 ? -4.963 -0.340 -12.751 1.00 84.44 145 GLY A O 1
ATOM 1101 N N . GLU A 1 146 ? -7.155 -0.093 -12.277 1.00 76.88 146 GLU A N 1
ATOM 1102 C CA . GLU A 1 146 ? -7.360 -1.404 -11.672 1.00 76.88 146 GLU A CA 1
ATOM 1103 C C . GLU A 1 146 ? -7.554 -2.479 -12.742 1.00 76.88 146 GLU A C 1
ATOM 1105 O O . GLU A 1 146 ? -8.498 -2.471 -13.540 1.00 76.88 146 GLU A O 1
ATOM 1110 N N . MET A 1 147 ? -6.674 -3.479 -12.730 1.00 68.88 147 MET A N 1
ATOM 1111 C CA . MET A 1 147 ? -6.847 -4.657 -13.570 1.00 68.88 147 MET A CA 1
ATOM 1112 C C . MET A 1 147 ? -7.946 -5.559 -12.993 1.00 68.88 147 MET A C 1
ATOM 1114 O O . MET A 1 147 ? -7.984 -5.880 -11.802 1.00 68.88 147 MET A O 1
ATOM 1118 N N . GLY A 1 148 ? -8.848 -6.010 -13.864 1.00 66.44 148 GLY A N 1
ATOM 1119 C CA . GLY A 1 148 ? -9.948 -6.897 -13.485 1.00 66.44 148 GLY A CA 1
ATOM 1120 C C . GLY A 1 148 ? -11.227 -6.185 -13.045 1.00 66.44 148 GLY A C 1
ATOM 1121 O O . GLY A 1 148 ? -12.177 -6.878 -12.692 1.00 66.44 148 GLY A O 1
ATOM 1122 N N . ALA A 1 149 ? -11.308 -4.852 -13.130 1.00 62.53 149 ALA A N 1
ATOM 1123 C CA . ALA A 1 149 ? -12.556 -4.111 -12.912 1.00 62.53 149 ALA A CA 1
ATOM 1124 C C . ALA A 1 149 ? -13.697 -4.586 -13.841 1.00 62.53 149 ALA A C 1
ATOM 1126 O O . ALA A 1 149 ? -14.851 -4.656 -13.420 1.00 62.53 149 ALA A O 1
ATOM 1127 N N . ASP A 1 150 ? -13.371 -5.011 -15.067 1.00 63.81 150 ASP A N 1
ATOM 1128 C CA . ASP A 1 150 ? -14.337 -5.605 -16.005 1.00 63.81 150 ASP A CA 1
ATOM 1129 C C . ASP A 1 150 ? -14.866 -6.974 -15.540 1.00 63.81 150 ASP A C 1
ATOM 1131 O O . ASP A 1 150 ? -15.997 -7.350 -15.850 1.00 63.81 150 ASP A O 1
ATOM 1135 N N . ALA A 1 151 ? -14.056 -7.728 -14.790 1.00 68.31 151 ALA A N 1
ATOM 1136 C CA . ALA A 1 151 ? -14.418 -9.040 -14.25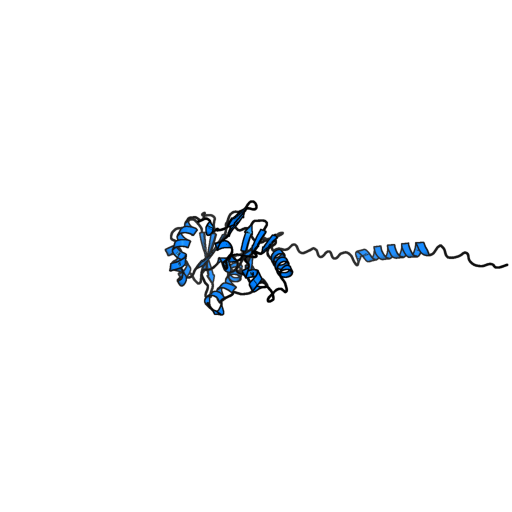4 1.00 68.31 151 ALA A CA 1
ATOM 1137 C C . ALA A 1 151 ? -15.082 -8.941 -12.870 1.00 68.31 151 ALA A C 1
ATOM 1139 O O . ALA A 1 151 ? -15.934 -9.763 -12.532 1.00 68.31 151 ALA A O 1
ATOM 1140 N N . TRP A 1 152 ? -14.717 -7.931 -12.078 1.00 73.44 152 TRP A N 1
ATOM 1141 C CA . TRP A 1 152 ? -15.263 -7.666 -10.754 1.00 73.44 152 TRP A CA 1
ATOM 1142 C C . TRP A 1 152 ? -15.622 -6.179 -10.623 1.00 73.44 152 TRP A C 1
ATOM 1144 O O . TRP A 1 152 ? -14.793 -5.385 -10.186 1.00 73.44 152 TRP A O 1
ATOM 1154 N N . PRO A 1 153 ? -16.873 -5.788 -10.928 1.00 75.69 153 PRO A N 1
ATOM 1155 C CA . PRO A 1 153 ? -17.275 -4.380 -10.962 1.00 75.69 153 PRO A CA 1
ATOM 1156 C C . PRO A 1 153 ? -17.026 -3.595 -9.666 1.00 75.69 153 PRO A C 1
ATOM 1158 O O . PRO A 1 153 ? -16.769 -2.397 -9.728 1.00 75.69 153 PRO A O 1
ATOM 1161 N N . ALA A 1 154 ? -17.056 -4.254 -8.499 1.00 75.38 154 ALA A N 1
ATOM 1162 C CA . ALA A 1 154 ? -16.729 -3.617 -7.219 1.00 75.38 154 ALA A CA 1
ATOM 1163 C C . ALA A 1 154 ? -15.268 -3.125 -7.151 1.00 75.38 154 ALA A C 1
ATOM 1165 O O . ALA A 1 154 ? -15.009 -2.096 -6.536 1.00 75.38 154 ALA A O 1
ATOM 1166 N N . ARG A 1 155 ? -14.331 -3.776 -7.862 1.00 80.31 155 ARG A N 1
ATOM 1167 C CA . ARG A 1 155 ? -12.936 -3.313 -7.996 1.00 80.31 155 ARG A CA 1
ATOM 1168 C C . ARG A 1 155 ? -12.802 -1.998 -8.758 1.00 80.31 155 ARG A C 1
ATOM 1170 O O . ARG A 1 155 ? -11.738 -1.401 -8.745 1.00 80.31 155 ARG A O 1
ATOM 1177 N N . LYS A 1 156 ? -13.854 -1.518 -9.421 1.00 82.81 156 LYS A N 1
ATOM 1178 C CA . LYS A 1 156 ? -13.813 -0.184 -10.019 1.00 82.81 156 LYS A CA 1
ATOM 1179 C C . LYS A 1 156 ? -13.794 0.913 -8.954 1.00 82.81 156 LYS A C 1
ATOM 1181 O O . LYS A 1 156 ? -13.139 1.924 -9.147 1.00 82.81 156 LYS A O 1
ATOM 1186 N N . GLY A 1 157 ? -14.513 0.733 -7.846 1.00 88.81 157 GLY A N 1
ATOM 1187 C CA . GLY A 1 157 ? -14.507 1.735 -6.779 1.00 88.81 157 GLY A CA 1
ATOM 1188 C C . GLY A 1 157 ? -13.214 1.720 -5.966 1.00 88.81 157 GLY A C 1
ATOM 1189 O O . GLY A 1 157 ? -12.784 2.757 -5.483 1.00 88.81 157 GLY A O 1
ATOM 1190 N N . ASP A 1 158 ? -12.524 0.582 -5.917 1.00 90.75 158 ASP A N 1
ATOM 1191 C CA . ASP A 1 158 ? -11.187 0.465 -5.332 1.00 90.75 158 ASP A CA 1
ATOM 1192 C C . ASP A 1 158 ? -10.160 1.451 -5.928 1.00 90.75 158 ASP A C 1
ATOM 1194 O O . ASP A 1 158 ? -9.238 1.865 -5.225 1.00 90.75 158 ASP A O 1
ATOM 1198 N N . GLU A 1 159 ? -10.342 1.872 -7.189 1.00 89.88 159 GLU A N 1
ATOM 1199 C CA . GLU A 1 159 ? -9.503 2.888 -7.842 1.00 89.88 159 GLU A CA 1
ATOM 1200 C C . GLU A 1 159 ? -9.520 4.226 -7.098 1.00 89.88 159 GLU A C 1
ATOM 1202 O O . GLU A 1 159 ? -8.528 4.954 -7.145 1.00 89.88 159 GLU A O 1
ATOM 1207 N N . LEU A 1 160 ? -10.627 4.560 -6.431 1.00 92.75 160 LEU A N 1
ATOM 1208 C CA . LEU A 1 160 ? -10.874 5.868 -5.820 1.00 92.75 160 LEU A CA 1
ATOM 1209 C C . LEU A 1 160 ? -10.319 5.980 -4.396 1.00 92.75 160 LEU A C 1
ATOM 1211 O O . LEU A 1 160 ? -10.084 7.087 -3.920 1.00 92.75 160 LEU A O 1
ATOM 1215 N N . ILE A 1 161 ? -10.001 4.852 -3.752 1.00 95.19 161 ILE A N 1
ATOM 1216 C CA . ILE A 1 161 ? -9.704 4.807 -2.313 1.00 95.19 161 ILE A CA 1
ATOM 1217 C C . ILE A 1 161 ? -8.521 5.699 -1.920 1.00 95.19 161 ILE A C 1
ATOM 1219 O O . ILE A 1 161 ? -8.535 6.301 -0.848 1.00 95.19 161 ILE A O 1
ATOM 1223 N N . GLY A 1 162 ? -7.496 5.815 -2.772 1.00 95.62 162 GLY A N 1
ATOM 1224 C CA . GLY A 1 162 ? -6.380 6.729 -2.514 1.00 95.62 162 GLY A CA 1
ATOM 1225 C C . GLY A 1 162 ? -6.841 8.186 -2.378 1.00 95.62 162 GLY A C 1
ATOM 1226 O O . GLY A 1 162 ? -6.411 8.887 -1.464 1.00 95.62 162 GLY A O 1
ATOM 1227 N N . GLU A 1 163 ? -7.754 8.622 -3.248 1.00 96.31 163 GLU A N 1
ATOM 1228 C CA . GLU A 1 163 ? -8.336 9.969 -3.244 1.00 96.31 163 GLU A CA 1
ATOM 1229 C C . GLU A 1 163 ? -9.293 10.164 -2.062 1.00 96.31 163 GLU A C 1
ATOM 1231 O O . GLU A 1 163 ? -9.241 11.206 -1.408 1.00 96.31 163 GLU A O 1
ATOM 1236 N N . ASP A 1 164 ? -10.093 9.150 -1.718 1.00 97.38 164 ASP A N 1
ATOM 1237 C CA . ASP A 1 164 ? -10.971 9.192 -0.542 1.00 97.38 164 ASP A CA 1
ATOM 1238 C C . ASP A 1 164 ? -10.178 9.335 0.761 1.00 97.38 164 ASP A C 1
ATOM 1240 O O . ASP A 1 164 ? -10.535 10.126 1.637 1.00 97.38 164 ASP A O 1
ATOM 1244 N N . LEU A 1 165 ? -9.065 8.606 0.883 1.00 97.62 165 LEU A N 1
ATOM 1245 C CA . LEU A 1 165 ? -8.155 8.716 2.022 1.00 97.62 165 LEU A CA 1
ATOM 1246 C C . LEU A 1 165 ? -7.524 10.107 2.096 1.00 97.62 165 LEU A C 1
ATOM 1248 O O . LEU A 1 165 ? -7.510 10.699 3.171 1.00 97.62 165 LEU A O 1
ATOM 1252 N N . ALA A 1 166 ? -7.052 10.659 0.977 1.00 97.06 166 ALA A N 1
ATOM 1253 C CA . ALA A 1 166 ? -6.504 12.016 0.946 1.00 97.06 166 ALA A CA 1
ATOM 1254 C C . ALA A 1 166 ? -7.557 13.090 1.281 1.00 97.06 166 ALA A C 1
ATOM 1256 O O . ALA A 1 166 ? -7.238 14.103 1.899 1.00 97.06 166 ALA A O 1
ATOM 1257 N N . ALA A 1 167 ? -8.825 12.873 0.922 1.00 97.38 167 ALA A N 1
ATOM 1258 C CA . ALA A 1 167 ? -9.917 13.766 1.303 1.00 97.38 167 ALA A CA 1
ATOM 1259 C C . ALA A 1 167 ? -10.275 13.663 2.798 1.00 97.38 167 ALA A C 1
ATOM 1261 O O . ALA A 1 167 ? -10.685 14.655 3.406 1.00 97.38 167 ALA A O 1
ATOM 1262 N N . ALA A 1 168 ? -10.135 12.474 3.390 1.00 97.25 168 ALA A N 1
ATOM 1263 C CA . ALA A 1 168 ? -10.481 12.207 4.784 1.00 97.25 168 ALA A CA 1
ATOM 1264 C C . ALA A 1 168 ? -9.346 12.513 5.780 1.00 97.25 168 ALA A C 1
ATOM 1266 O O . ALA A 1 168 ? -9.624 12.813 6.944 1.00 97.25 168 ALA A O 1
ATOM 1267 N N . LEU A 1 169 ? -8.083 12.427 5.354 1.00 95.75 169 LEU A N 1
ATOM 1268 C CA . LEU A 1 169 ? -6.898 12.523 6.210 1.00 95.75 169 LEU A CA 1
ATOM 1269 C C . LEU A 1 169 ? -6.094 13.790 5.895 1.00 95.75 169 LEU A C 1
ATOM 1271 O O . LEU A 1 169 ? -5.693 14.032 4.763 1.00 95.75 169 LEU A O 1
ATOM 1275 N N . SER A 1 170 ? -5.807 14.603 6.913 1.00 91.12 170 SER A N 1
ATOM 1276 C CA . SER A 1 170 ? -5.201 15.935 6.738 1.00 91.12 170 SER A CA 1
ATOM 1277 C C . SER A 1 170 ? -3.717 15.938 6.344 1.00 91.12 170 SER A C 1
ATOM 1279 O O . SER A 1 170 ? -3.195 16.976 5.944 1.00 91.12 170 SER A O 1
ATOM 1281 N N . ASN A 1 171 ? -3.032 14.805 6.481 1.00 92.81 171 ASN A N 1
ATOM 1282 C CA . ASN A 1 171 ? -1.604 14.599 6.219 1.00 92.81 171 ASN A CA 1
ATOM 1283 C C . ASN A 1 171 ? -1.361 13.616 5.061 1.00 92.81 171 ASN A C 1
ATOM 1285 O O . ASN A 1 171 ? -0.315 12.967 5.017 1.00 92.81 171 ASN A O 1
ATOM 1289 N N . THR A 1 172 ? -2.326 13.468 4.155 1.00 96.12 172 THR A N 1
ATOM 1290 C CA . THR A 1 172 ? -2.260 12.509 3.052 1.00 96.12 172 THR A CA 1
ATOM 1291 C C . THR A 1 172 ? -2.607 13.186 1.733 1.00 96.12 172 THR A C 1
ATOM 1293 O O . THR A 1 172 ? -3.569 13.940 1.638 1.00 96.12 172 THR A O 1
ATOM 1296 N N . GLU A 1 173 ? -1.827 12.894 0.702 1.00 96.94 173 GLU A N 1
ATOM 1297 C CA . GLU A 1 173 ? -2.066 13.305 -0.677 1.00 96.94 173 GLU A CA 1
ATOM 1298 C C . GLU A 1 173 ? -2.232 12.066 -1.558 1.00 96.94 173 GLU A C 1
ATOM 1300 O O . GLU A 1 173 ? -1.624 11.028 -1.300 1.00 96.94 173 GLU A O 1
ATOM 1305 N N . ALA A 1 174 ? -3.029 12.172 -2.619 1.00 96.88 174 ALA A N 1
ATOM 1306 C CA . ALA A 1 174 ? -3.232 11.093 -3.579 1.00 96.88 174 ALA A CA 1
ATOM 1307 C C . ALA A 1 174 ? -2.639 11.470 -4.935 1.00 96.88 174 ALA A C 1
ATOM 1309 O O . ALA A 1 174 ? -2.889 12.560 -5.452 1.00 96.88 174 ALA A O 1
ATOM 1310 N N . VAL A 1 175 ? -1.877 10.552 -5.53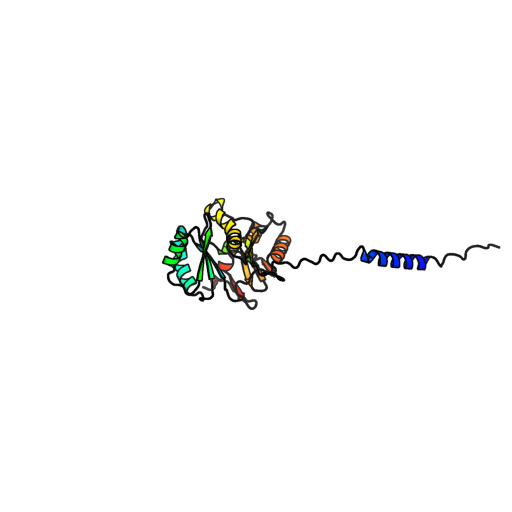0 1.00 95.88 175 VAL A N 1
ATOM 1311 C CA . VAL A 1 175 ? -1.320 10.702 -6.877 1.00 95.88 175 VAL A CA 1
ATOM 1312 C C . VAL A 1 175 ? -1.583 9.433 -7.677 1.00 95.88 175 VAL A C 1
ATOM 1314 O O . VAL A 1 175 ? -1.453 8.318 -7.173 1.00 95.88 175 VAL A O 1
ATOM 1317 N N . ARG A 1 176 ? -1.924 9.604 -8.954 1.00 95.00 176 ARG A N 1
ATOM 1318 C CA . ARG A 1 176 ? -2.079 8.511 -9.914 1.00 95.00 176 ARG A CA 1
ATOM 1319 C C . ARG A 1 176 ? -0.786 8.330 -10.706 1.00 95.00 176 ARG A C 1
ATOM 1321 O O . ARG A 1 176 ? -0.293 9.282 -11.304 1.00 95.00 176 ARG A O 1
ATOM 1328 N N . SER A 1 177 ? -0.239 7.121 -10.715 1.00 95.31 177 SER A N 1
ATOM 1329 C CA . SER A 1 177 ? 0.916 6.763 -11.538 1.00 95.31 177 SER A CA 1
ATOM 1330 C C . SER A 1 177 ? 0.519 6.564 -12.997 1.00 95.31 177 SER A C 1
ATOM 1332 O O . SER A 1 177 ? -0.578 6.099 -13.273 1.00 95.31 177 SER A O 1
ATOM 1334 N N . GLU A 1 178 ? 1.446 6.819 -13.921 1.00 94.81 178 GLU A N 1
ATOM 1335 C CA . GLU A 1 178 ? 1.339 6.436 -15.339 1.00 94.81 178 GLU A CA 1
ATOM 1336 C C . GLU A 1 178 ? 1.643 4.947 -15.593 1.00 94.81 178 GLU A C 1
ATOM 1338 O O . GLU A 1 178 ? 1.530 4.472 -16.722 1.00 94.81 178 GLU A O 1
ATOM 1343 N N . LEU A 1 179 ? 2.043 4.197 -14.559 1.00 95.88 179 LEU A N 1
ATOM 1344 C CA . LEU A 1 179 ? 2.334 2.768 -14.644 1.00 95.88 179 LEU A CA 1
ATOM 1345 C C . LEU A 1 179 ? 1.180 1.918 -14.099 1.00 95.88 179 LEU A C 1
ATOM 1347 O O . LEU A 1 179 ? 0.486 2.294 -13.153 1.00 95.88 179 LEU A O 1
ATOM 1351 N N . PHE A 1 180 ? 1.030 0.720 -14.659 1.00 94.62 180 PHE A N 1
ATOM 1352 C CA . PHE A 1 180 ? 0.145 -0.324 -14.146 1.00 94.62 180 PHE A CA 1
ATOM 1353 C C . PHE A 1 180 ? 0.870 -1.200 -13.126 1.00 94.62 180 PHE A C 1
ATOM 1355 O O . PHE A 1 180 ? 1.897 -1.802 -13.439 1.00 94.62 180 PHE A O 1
ATOM 1362 N N . PHE A 1 181 ? 0.323 -1.334 -11.927 1.00 94.62 181 PHE A N 1
ATOM 1363 C CA . PHE A 1 181 ? 0.827 -2.227 -10.885 1.00 94.62 181 PHE A CA 1
ATOM 1364 C C . PHE A 1 181 ? -0.269 -2.476 -9.850 1.00 94.62 181 PHE A C 1
ATOM 1366 O O . PHE A 1 181 ? -1.292 -1.803 -9.879 1.00 94.62 181 PHE A O 1
ATOM 1373 N N . ASP A 1 182 ? -0.042 -3.406 -8.934 1.00 93.88 182 ASP A N 1
ATOM 1374 C CA . ASP A 1 182 ? -0.747 -3.457 -7.655 1.00 93.88 182 ASP A CA 1
ATOM 1375 C C . ASP A 1 182 ? 0.248 -3.137 -6.529 1.00 93.88 182 ASP A C 1
ATOM 1377 O O . ASP A 1 182 ? 1.434 -3.445 -6.637 1.00 93.88 182 ASP A O 1
ATOM 1381 N N . GLY A 1 183 ? -0.190 -2.537 -5.422 1.00 94.19 183 GLY A N 1
ATOM 1382 C CA . GLY A 1 183 ? 0.687 -2.288 -4.269 1.00 94.19 183 GLY A CA 1
ATOM 1383 C C . GLY A 1 183 ? 1.315 -3.572 -3.701 1.00 94.19 183 GLY A C 1
ATOM 1384 O O . GLY A 1 183 ? 2.457 -3.558 -3.237 1.00 94.19 183 GLY A O 1
ATOM 1385 N N . GLY A 1 184 ? 0.631 -4.715 -3.834 1.00 94.50 184 GLY A N 1
ATOM 1386 C CA . GLY A 1 184 ? 1.161 -6.043 -3.518 1.00 94.50 184 GLY A CA 1
ATOM 1387 C C . GLY A 1 184 ? 2.330 -6.496 -4.407 1.00 94.50 184 GLY A C 1
ATOM 1388 O O . GLY A 1 184 ? 3.081 -7.392 -4.020 1.00 94.50 184 GLY A O 1
ATOM 1389 N N . ASP A 1 185 ? 2.548 -5.871 -5.567 1.00 96.44 185 ASP A N 1
ATOM 1390 C CA . ASP A 1 185 ? 3.684 -6.173 -6.447 1.00 96.44 185 ASP A CA 1
ATOM 1391 C C . ASP A 1 185 ? 5.029 -5.651 -5.921 1.00 96.44 185 ASP A C 1
ATOM 1393 O O . ASP A 1 185 ? 6.076 -5.911 -6.524 1.00 96.44 185 ASP A O 1
ATOM 1397 N N . PHE A 1 186 ? 5.012 -4.935 -4.797 1.00 97.38 186 PHE A N 1
ATOM 1398 C CA . PHE A 1 186 ? 6.191 -4.347 -4.185 1.00 97.38 186 PHE A CA 1
ATOM 1399 C C . PHE A 1 186 ? 6.408 -4.896 -2.781 1.00 97.38 186 PHE A C 1
ATOM 1401 O O . PHE A 1 186 ? 5.484 -4.979 -1.965 1.00 97.38 186 PHE A O 1
ATOM 1408 N N . VAL A 1 187 ? 7.668 -5.219 -2.506 1.00 97.06 187 VAL A N 1
ATOM 1409 C CA . VAL A 1 187 ? 8.207 -5.328 -1.151 1.00 97.06 187 VAL A CA 1
ATOM 1410 C C . VAL A 1 187 ? 9.445 -4.441 -1.082 1.00 97.06 187 VAL A C 1
ATOM 1412 O O . VAL A 1 187 ? 10.323 -4.531 -1.944 1.00 97.06 187 VAL A O 1
ATOM 1415 N N . CYS A 1 188 ? 9.522 -3.582 -0.076 1.00 96.88 188 CYS A N 1
ATOM 1416 C CA . CYS A 1 188 ? 10.534 -2.542 0.041 1.00 96.88 188 CYS A CA 1
ATOM 1417 C C . CYS A 1 188 ? 11.287 -2.637 1.374 1.00 96.88 188 CYS A C 1
ATOM 1419 O O . CYS A 1 188 ? 10.700 -2.906 2.421 1.00 96.88 188 CYS A O 1
ATOM 1421 N N . ASP A 1 189 ? 12.593 -2.377 1.350 1.00 96.12 189 ASP A N 1
ATOM 1422 C CA . ASP A 1 189 ? 13.358 -1.968 2.533 1.00 96.12 189 ASP A CA 1
ATOM 1423 C C . ASP A 1 189 ? 13.769 -0.487 2.415 1.00 96.12 189 ASP A C 1
ATOM 1425 O O . ASP A 1 189 ? 13.357 0.231 1.494 1.00 96.12 189 ASP A O 1
ATOM 1429 N N . ASN A 1 190 ? 14.575 0.011 3.353 1.00 94.75 190 ASN A N 1
ATOM 1430 C CA . ASN A 1 190 ? 15.079 1.385 3.324 1.00 94.75 190 ASN A CA 1
ATOM 1431 C C . ASN A 1 190 ? 15.998 1.725 2.131 1.00 94.75 190 ASN A C 1
ATOM 1433 O O . ASN A 1 190 ? 16.311 2.901 1.931 1.00 94.75 190 ASN A O 1
ATOM 1437 N N . GLU A 1 191 ? 16.433 0.768 1.317 1.00 95.56 191 GLU A N 1
ATOM 1438 C CA . GLU A 1 191 ? 17.323 1.008 0.176 1.00 95.56 191 GLU A CA 1
ATOM 1439 C C . GLU A 1 191 ? 16.753 0.551 -1.165 1.00 95.56 191 GLU A C 1
ATOM 1441 O O . GLU A 1 191 ? 17.063 1.149 -2.203 1.00 95.56 191 GLU A O 1
ATOM 1446 N N . THR A 1 192 ? 15.951 -0.506 -1.153 1.00 97.62 192 THR A N 1
ATOM 1447 C CA . THR A 1 192 ? 15.621 -1.331 -2.308 1.00 97.62 192 THR A CA 1
ATOM 1448 C C . THR A 1 192 ? 14.130 -1.625 -2.350 1.00 97.62 192 THR A C 1
ATOM 1450 O O . THR A 1 192 ? 13.545 -2.098 -1.383 1.00 97.62 192 THR A O 1
ATOM 1453 N N . ALA A 1 193 ? 13.533 -1.404 -3.516 1.00 97.75 193 ALA A N 1
ATOM 1454 C CA . ALA A 1 193 ? 12.223 -1.910 -3.879 1.00 97.75 193 ALA A CA 1
ATOM 1455 C C . ALA A 1 193 ? 12.386 -3.154 -4.762 1.00 97.75 193 ALA A C 1
ATOM 1457 O O . ALA A 1 193 ? 12.982 -3.095 -5.847 1.00 97.75 193 ALA A O 1
ATOM 1458 N N . PHE A 1 194 ? 11.859 -4.279 -4.293 1.00 97.81 194 PHE A N 1
ATOM 1459 C CA . PHE A 1 194 ? 11.750 -5.523 -5.043 1.00 97.81 194 PHE A CA 1
ATOM 1460 C C . PHE A 1 194 ? 10.402 -5.551 -5.753 1.00 97.81 194 PHE A C 1
ATOM 1462 O O . PHE A 1 194 ? 9.363 -5.360 -5.125 1.00 97.81 194 PHE A O 1
ATOM 1469 N N . VAL A 1 195 ? 10.434 -5.767 -7.066 1.00 97.81 195 VAL A N 1
ATOM 1470 C CA . VAL A 1 195 ? 9.269 -5.609 -7.943 1.00 97.81 195 VAL A CA 1
ATOM 1471 C C . VAL A 1 195 ? 8.970 -6.926 -8.650 1.00 97.81 195 VAL A C 1
ATOM 1473 O O . VAL A 1 195 ? 9.874 -7.521 -9.247 1.00 97.81 195 VAL A O 1
ATOM 1476 N N . THR A 1 196 ? 7.716 -7.382 -8.595 1.00 97.00 196 THR A N 1
ATOM 1477 C CA . THR A 1 196 ? 7.290 -8.628 -9.254 1.00 97.00 196 THR A CA 1
ATOM 1478 C C . THR A 1 196 ? 7.432 -8.553 -10.784 1.00 97.00 196 THR A C 1
ATOM 1480 O O . THR A 1 196 ? 7.388 -7.466 -11.377 1.00 97.00 196 THR A O 1
ATOM 1483 N N . PRO A 1 197 ? 7.530 -9.706 -11.476 1.00 95.94 197 P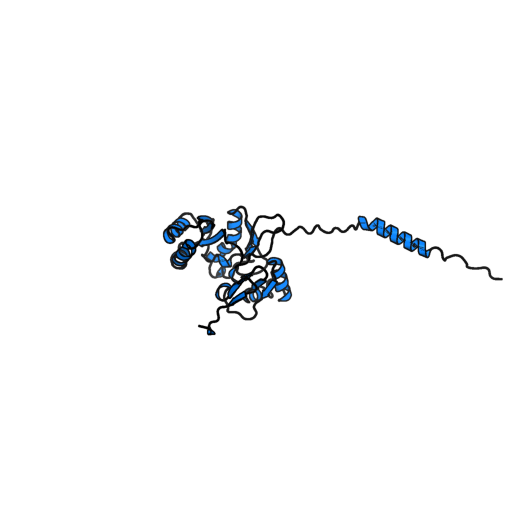RO A N 1
ATOM 1484 C CA . PRO A 1 197 ? 7.501 -9.744 -12.939 1.00 95.94 197 PRO A CA 1
ATOM 1485 C C . PRO A 1 197 ? 6.209 -9.166 -13.543 1.00 95.94 197 PRO A C 1
ATOM 1487 O O . PRO A 1 197 ? 6.217 -8.706 -14.687 1.00 95.94 197 PRO A O 1
ATOM 1490 N N . ASN A 1 198 ? 5.103 -9.146 -12.790 1.00 93.44 198 ASN A N 1
ATOM 1491 C CA . ASN A 1 198 ? 3.807 -8.672 -13.273 1.00 93.44 198 ASN A CA 1
ATOM 1492 C C . ASN A 1 198 ? 3.822 -7.185 -13.640 1.00 93.44 198 ASN A C 1
ATOM 1494 O O . ASN A 1 198 ? 3.268 -6.816 -14.677 1.00 93.44 198 ASN A O 1
ATOM 1498 N N . VAL A 1 199 ? 4.553 -6.346 -12.900 1.00 95.50 199 VAL A N 1
ATOM 1499 C CA . VAL A 1 199 ? 4.736 -4.929 -13.262 1.00 95.50 199 VAL A CA 1
ATOM 1500 C C . VAL A 1 199 ? 5.408 -4.806 -14.629 1.00 95.50 199 VAL A C 1
ATOM 1502 O O . VAL A 1 199 ? 4.975 -4.025 -15.475 1.00 95.50 199 VAL A O 1
ATOM 1505 N N . ARG A 1 200 ? 6.425 -5.626 -14.911 1.00 95.12 200 ARG A N 1
ATOM 1506 C CA . ARG A 1 200 ? 7.075 -5.651 -16.228 1.00 95.12 200 ARG A CA 1
ATOM 1507 C C . ARG A 1 200 ? 6.106 -6.052 -17.330 1.00 95.12 200 ARG A C 1
ATOM 1509 O O . ARG A 1 200 ? 6.026 -5.362 -18.343 1.00 95.12 200 ARG A O 1
ATOM 1516 N N . LEU A 1 201 ? 5.385 -7.153 -17.138 1.00 93.44 201 LEU A N 1
ATOM 1517 C CA . LEU A 1 201 ? 4.460 -7.694 -18.136 1.00 93.44 201 LEU A CA 1
ATOM 1518 C C . LEU A 1 201 ? 3.334 -6.714 -18.480 1.00 93.44 201 LEU A C 1
ATOM 1520 O O . LEU A 1 201 ? 2.935 -6.632 -19.638 1.00 93.44 201 LEU A O 1
ATOM 1524 N N . ARG A 1 202 ? 2.847 -5.953 -17.495 1.00 93.00 202 ARG A N 1
ATOM 1525 C CA . ARG A 1 202 ? 1.750 -4.993 -17.682 1.00 93.00 202 ARG A CA 1
ATOM 1526 C C . ARG A 1 202 ? 2.190 -3.692 -18.353 1.00 93.00 202 ARG A C 1
ATOM 1528 O O . ARG A 1 202 ? 1.387 -3.081 -19.050 1.00 93.00 202 ARG A O 1
ATOM 1535 N N . ASN A 1 203 ? 3.440 -3.267 -18.172 1.00 95.69 203 ASN A N 1
ATOM 1536 C CA . ASN A 1 203 ? 3.905 -1.961 -18.655 1.00 95.69 203 ASN A CA 1
ATOM 1537 C C . ASN A 1 203 ? 4.678 -2.023 -19.976 1.00 95.69 203 ASN A C 1
ATOM 1539 O O . ASN A 1 203 ? 4.587 -1.097 -20.784 1.00 95.69 203 ASN A O 1
ATOM 1543 N N . LEU A 1 204 ? 5.432 -3.096 -20.221 1.00 95.12 204 LEU A N 1
ATOM 1544 C CA . LEU A 1 204 ? 6.273 -3.201 -21.411 1.00 95.12 204 LEU A CA 1
ATOM 1545 C C . LEU A 1 204 ? 5.418 -3.187 -22.690 1.00 95.12 204 LEU A C 1
ATOM 1547 O O . LEU A 1 204 ? 4.517 -4.005 -22.840 1.00 95.12 204 LEU A O 1
ATOM 1551 N N . GLN A 1 205 ? 5.732 -2.282 -23.620 1.00 85.06 205 GLN A N 1
ATOM 1552 C CA . GLN A 1 205 ? 4.964 -1.986 -24.845 1.00 85.06 205 GLN A CA 1
ATOM 1553 C C . GLN A 1 205 ? 3.578 -1.350 -24.632 1.00 85.06 205 GLN A C 1
ATOM 1555 O O . GLN A 1 205 ? 2.901 -1.072 -25.620 1.00 85.06 205 GLN A O 1
ATOM 1560 N N . ASN A 1 206 ? 3.168 -1.083 -23.389 1.00 90.50 206 ASN A N 1
ATOM 1561 C CA . ASN A 1 206 ? 1.912 -0.392 -23.080 1.00 90.50 206 ASN A CA 1
ATOM 1562 C C . ASN A 1 206 ? 2.170 1.045 -22.618 1.00 90.50 206 ASN A C 1
ATOM 1564 O O . ASN A 1 206 ? 1.673 1.989 -23.224 1.00 90.50 206 ASN A O 1
ATOM 1568 N N . THR A 1 207 ? 2.965 1.206 -21.561 1.00 93.38 207 THR A N 1
ATOM 1569 C CA . THR A 1 207 ? 3.281 2.503 -20.936 1.00 93.38 207 THR A CA 1
ATOM 1570 C C . THR A 1 207 ? 4.742 2.896 -21.127 1.00 93.38 207 THR A C 1
ATOM 1572 O O . THR A 1 207 ? 5.068 4.078 -21.115 1.00 93.38 207 THR A O 1
ATOM 1575 N N . VAL A 1 208 ? 5.622 1.916 -21.353 1.00 96.06 208 VAL A N 1
ATOM 1576 C CA . VAL A 1 208 ? 7.061 2.110 -21.577 1.00 96.06 208 VAL A CA 1
ATOM 1577 C C . VAL A 1 208 ? 7.547 1.261 -22.746 1.00 96.06 208 VAL A C 1
ATOM 1579 O O . VAL A 1 208 ? 7.028 0.173 -23.018 1.00 96.06 208 VAL A O 1
ATOM 1582 N N . LYS A 1 209 ? 8.568 1.745 -23.451 1.00 96.06 209 LYS A N 1
ATOM 1583 C CA . LYS A 1 209 ? 9.108 1.106 -24.652 1.00 96.06 209 LYS A CA 1
ATOM 1584 C C . LYS A 1 209 ? 9.954 -0.120 -24.338 1.00 96.06 209 LYS A C 1
ATOM 1586 O O . LYS A 1 209 ? 9.922 -1.087 -25.095 1.00 96.06 209 LYS A O 1
ATOM 1591 N N . ASP A 1 210 ? 10.746 -0.082 -23.277 1.00 96.44 210 ASP A N 1
ATOM 1592 C CA . ASP A 1 210 ? 11.675 -1.153 -22.930 1.00 96.44 210 ASP A CA 1
ATOM 1593 C C . ASP A 1 210 ? 11.890 -1.268 -21.411 1.00 96.44 210 ASP A C 1
ATOM 1595 O O . ASP A 1 210 ? 11.349 -0.505 -20.610 1.00 96.44 210 ASP A O 1
ATOM 1599 N N . GLU A 1 211 ? 12.626 -2.303 -21.004 1.00 96.38 211 GLU A N 1
ATOM 1600 C CA . GLU A 1 211 ? 12.894 -2.589 -19.590 1.00 96.38 211 GLU A CA 1
ATOM 1601 C C . GLU A 1 211 ? 13.810 -1.537 -18.947 1.00 96.38 211 GLU A C 1
ATOM 1603 O O . GLU A 1 211 ? 13.714 -1.291 -17.746 1.00 96.38 211 GLU A O 1
ATOM 1608 N N . GLU A 1 212 ? 14.673 -0.892 -19.736 1.00 97.06 212 GLU A N 1
ATOM 1609 C CA . GLU A 1 212 ? 15.534 0.185 -19.250 1.00 97.06 212 GLU A CA 1
ATOM 1610 C C . GLU A 1 212 ? 14.695 1.409 -18.875 1.00 97.06 212 GLU A C 1
ATOM 1612 O O . GLU A 1 212 ? 14.845 1.939 -17.770 1.00 97.06 212 GLU A O 1
ATOM 1617 N N . GLU A 1 213 ? 13.754 1.796 -19.741 1.00 97.56 213 GLU A N 1
ATOM 1618 C CA . GLU A 1 213 ? 12.784 2.846 -19.445 1.00 97.56 213 GLU A CA 1
ATOM 1619 C C . GLU A 1 213 ? 11.933 2.491 -18.218 1.00 97.56 213 GLU A C 1
ATOM 1621 O O . GLU A 1 213 ? 11.795 3.320 -17.318 1.00 97.56 213 GLU A O 1
ATOM 1626 N N . LEU A 1 214 ? 11.430 1.253 -18.118 1.00 97.81 214 LEU A N 1
ATOM 1627 C CA . LEU A 1 214 ? 10.669 0.807 -16.945 1.00 97.81 214 LEU A CA 1
ATOM 1628 C C . LEU A 1 214 ? 11.468 0.974 -15.647 1.00 97.81 214 LEU A C 1
ATOM 1630 O O . LEU A 1 214 ? 10.974 1.540 -14.673 1.00 97.81 214 LEU A O 1
ATOM 1634 N N . LEU A 1 215 ? 12.710 0.486 -15.624 1.00 97.94 215 LEU A N 1
ATOM 1635 C CA . LEU A 1 215 ? 13.580 0.580 -14.453 1.00 97.94 215 LEU A CA 1
ATOM 1636 C C . LEU A 1 215 ? 13.900 2.031 -14.101 1.00 97.94 215 LEU A C 1
ATOM 1638 O O . LEU A 1 215 ? 13.997 2.358 -12.919 1.00 97.94 215 LEU A O 1
ATOM 1642 N N . HIS A 1 216 ? 14.079 2.899 -15.097 1.00 97.50 216 HIS A N 1
ATOM 1643 C CA . HIS A 1 216 ? 14.288 4.323 -14.868 1.00 97.50 216 HIS A CA 1
ATOM 1644 C C . HIS A 1 216 ? 13.061 4.962 -14.207 1.00 97.50 216 HIS A C 1
ATOM 1646 O O . HIS A 1 216 ? 13.202 5.539 -13.130 1.00 97.50 216 HIS A O 1
ATOM 1652 N N . ARG A 1 217 ? 11.863 4.758 -14.769 1.00 97.44 217 ARG A N 1
ATOM 1653 C CA . ARG A 1 217 ? 10.600 5.280 -14.223 1.00 97.44 217 ARG A CA 1
ATOM 1654 C C . ARG A 1 217 ? 10.321 4.771 -12.812 1.00 97.44 217 ARG A C 1
ATOM 1656 O O . ARG A 1 217 ? 9.971 5.557 -11.940 1.00 97.44 217 ARG A O 1
ATOM 1663 N N . LEU A 1 218 ? 10.519 3.476 -12.559 1.00 98.06 218 LEU A N 1
ATOM 1664 C CA . LEU A 1 218 ? 10.337 2.900 -11.223 1.00 98.06 218 LEU A CA 1
ATOM 1665 C C . LEU A 1 218 ? 11.318 3.498 -10.208 1.00 98.06 218 LEU A C 1
ATOM 1667 O O . LEU A 1 218 ? 10.928 3.772 -9.080 1.00 98.06 218 LEU A O 1
ATOM 1671 N N . ARG A 1 219 ? 12.582 3.737 -10.582 1.00 97.88 219 ARG A N 1
ATOM 1672 C CA . ARG A 1 219 ? 13.555 4.378 -9.676 1.00 97.88 219 ARG A CA 1
ATOM 1673 C C . ARG A 1 219 ? 13.164 5.812 -9.343 1.00 97.88 219 ARG A C 1
ATOM 1675 O O . ARG A 1 219 ? 13.324 6.214 -8.195 1.00 97.88 219 ARG A O 1
ATOM 1682 N N . GLU A 1 220 ? 12.667 6.560 -10.323 1.00 96.12 220 GLU A N 1
ATOM 1683 C CA . GLU A 1 220 ? 12.181 7.925 -10.107 1.00 96.12 220 GLU A CA 1
ATOM 1684 C C . GLU A 1 220 ? 10.943 7.946 -9.207 1.00 96.12 220 GLU A C 1
ATOM 1686 O O . GLU A 1 220 ? 10.928 8.680 -8.225 1.00 96.12 220 GLU A O 1
ATOM 1691 N N . LEU A 1 221 ? 9.950 7.098 -9.490 1.00 96.31 221 LEU A N 1
ATOM 1692 C CA . LEU A 1 221 ? 8.708 7.018 -8.717 1.00 96.31 221 LEU A CA 1
ATOM 1693 C C . LEU A 1 221 ? 8.929 6.543 -7.277 1.00 96.31 221 LEU A C 1
ATOM 1695 O O . LEU A 1 221 ? 8.297 7.050 -6.357 1.00 96.31 221 LEU A O 1
ATOM 1699 N N . LEU A 1 222 ? 9.798 5.550 -7.079 1.00 97.50 222 LEU A N 1
ATOM 1700 C CA . LEU A 1 222 ? 9.981 4.907 -5.777 1.00 97.50 222 LEU A CA 1
ATOM 1701 C C . LEU A 1 222 ? 11.067 5.577 -4.936 1.00 97.50 222 LEU A C 1
ATOM 1703 O O . LEU A 1 222 ? 11.125 5.346 -3.732 1.00 97.50 222 LEU A O 1
ATOM 1707 N N . GLY A 1 223 ? 11.973 6.353 -5.538 1.00 96.75 223 GLY A N 1
ATOM 1708 C CA . GLY A 1 223 ? 13.104 6.956 -4.827 1.00 96.75 223 GLY A CA 1
ATOM 1709 C C . GLY A 1 223 ? 14.058 5.931 -4.193 1.00 96.75 223 GLY A C 1
ATOM 1710 O O . GLY A 1 223 ? 14.768 6.249 -3.239 1.00 96.75 223 GLY A O 1
ATOM 1711 N N . ARG A 1 224 ? 14.071 4.688 -4.694 1.00 96.62 224 ARG A N 1
ATOM 1712 C CA . ARG A 1 224 ? 14.881 3.563 -4.190 1.00 96.62 224 ARG A CA 1
ATOM 1713 C C . ARG A 1 224 ? 15.639 2.875 -5.320 1.00 96.62 224 ARG A C 1
ATOM 1715 O O . ARG A 1 224 ? 15.338 3.048 -6.504 1.00 96.62 224 ARG A O 1
ATOM 1722 N N . LYS A 1 225 ? 16.614 2.035 -4.958 1.00 97.50 225 LYS A N 1
ATOM 1723 C CA . LYS A 1 225 ? 17.148 1.037 -5.894 1.00 97.50 225 LYS A CA 1
ATOM 1724 C C . LYS A 1 225 ? 16.003 0.107 -6.283 1.00 97.50 225 LYS A C 1
ATOM 1726 O O . LYS A 1 225 ? 15.224 -0.295 -5.432 1.00 97.50 225 LYS A O 1
ATOM 1731 N N . VAL A 1 226 ? 15.915 -0.252 -7.556 1.00 98.31 226 VAL A N 1
ATOM 1732 C CA . VAL A 1 226 ? 14.862 -1.147 -8.048 1.00 98.31 226 VAL A CA 1
ATOM 1733 C C . VAL A 1 226 ? 15.486 -2.454 -8.493 1.00 98.31 226 VAL A C 1
ATOM 1735 O O . VAL A 1 226 ? 16.371 -2.456 -9.356 1.00 98.31 226 VAL A O 1
ATOM 1738 N N . VA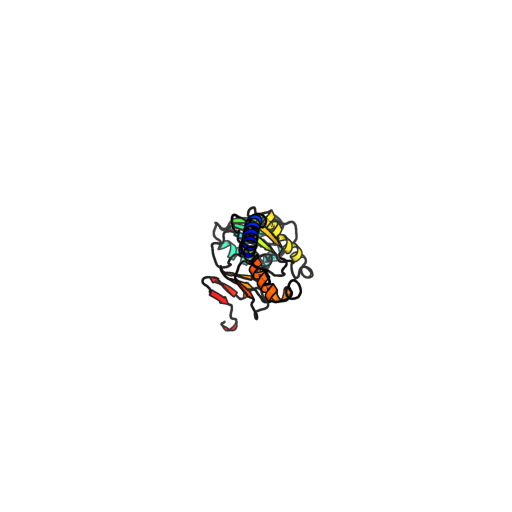L A 1 227 ? 15.002 -3.549 -7.910 1.00 97.12 227 VAL A N 1
ATOM 1739 C CA . VAL A 1 227 ? 15.306 -4.919 -8.318 1.00 97.12 227 VAL A CA 1
ATOM 1740 C C . VAL A 1 227 ? 14.045 -5.510 -8.929 1.00 97.12 227 VAL A C 1
ATOM 1742 O O . VAL A 1 227 ? 13.110 -5.887 -8.227 1.00 97.12 227 VAL A O 1
ATOM 1745 N N . LEU A 1 228 ? 14.033 -5.590 -10.256 1.00 96.81 228 LEU A N 1
ATOM 1746 C CA . LEU A 1 228 ? 12.976 -6.267 -10.990 1.00 96.81 228 LEU A CA 1
ATOM 1747 C C . LEU A 1 228 ? 13.257 -7.770 -11.004 1.00 96.81 228 LEU A C 1
ATOM 1749 O O . LEU A 1 228 ? 14.279 -8.214 -11.537 1.00 96.81 228 LEU A O 1
ATOM 1753 N N . LEU A 1 229 ? 12.368 -8.546 -10.391 1.00 95.19 229 LEU A N 1
ATOM 1754 C CA . LEU A 1 229 ? 12.481 -9.998 -10.350 1.00 95.19 229 LEU A CA 1
ATOM 1755 C C . LEU A 1 229 ? 12.254 -10.565 -11.756 1.00 95.19 229 LEU A C 1
ATOM 1757 O O . LEU A 1 229 ? 11.341 -10.148 -12.466 1.00 95.19 229 LEU A O 1
ATOM 1761 N N . LYS A 1 230 ? 13.108 -11.509 -12.164 1.00 88.06 230 LYS A N 1
ATOM 1762 C CA . LYS A 1 230 ? 13.023 -12.142 -13.491 1.00 88.06 230 LYS A CA 1
ATOM 1763 C C . LYS A 1 230 ? 12.079 -13.336 -13.487 1.00 88.06 230 LYS A C 1
ATOM 1765 O O . LYS A 1 230 ? 11.169 -13.388 -14.304 1.00 88.06 230 LYS A O 1
ATOM 1770 N N . ASP A 1 231 ? 12.296 -14.234 -12.531 1.00 86.69 231 ASP A N 1
ATOM 1771 C CA . ASP A 1 231 ? 11.549 -15.473 -12.362 1.00 86.69 231 ASP A CA 1
ATOM 1772 C C . ASP A 1 231 ? 11.007 -15.512 -10.930 1.00 86.69 231 ASP A C 1
ATOM 1774 O O . ASP A 1 231 ? 11.773 -15.592 -9.968 1.00 86.69 231 ASP A O 1
ATOM 1778 N N . ALA A 1 232 ? 9.689 -15.404 -10.785 1.00 88.50 232 ALA A N 1
ATOM 1779 C CA . ALA A 1 232 ? 8.990 -15.469 -9.505 1.00 88.50 232 ALA A CA 1
ATOM 1780 C C . ALA A 1 232 ? 7.603 -16.106 -9.703 1.00 88.50 232 ALA A C 1
ATOM 1782 O O . ALA A 1 232 ? 7.121 -16.144 -10.840 1.00 88.50 232 ALA A O 1
ATOM 1783 N N . PRO A 1 233 ? 6.960 -16.617 -8.636 1.00 88.06 233 PRO A N 1
ATOM 1784 C CA . PRO A 1 233 ? 5.573 -17.069 -8.709 1.00 88.06 233 PRO A CA 1
ATOM 1785 C C . PRO A 1 233 ? 4.651 -15.979 -9.272 1.00 88.06 233 PRO A C 1
ATOM 1787 O O . PRO A 1 233 ? 4.885 -14.794 -9.039 1.00 88.06 233 PRO A O 1
ATOM 1790 N N . ASP A 1 234 ? 3.585 -16.380 -9.969 1.00 89.56 234 ASP A N 1
ATOM 1791 C CA . ASP A 1 234 ? 2.557 -15.460 -10.482 1.00 89.56 234 ASP A CA 1
ATOM 1792 C C . ASP A 1 234 ? 1.612 -14.997 -9.358 1.00 89.56 234 ASP A C 1
ATOM 1794 O O . ASP A 1 234 ? 0.426 -15.319 -9.315 1.00 89.56 234 ASP A O 1
ATOM 1798 N N . HIS A 1 235 ? 2.193 -14.302 -8.384 1.00 89.44 235 HIS A N 1
ATOM 1799 C CA . HIS A 1 235 ? 1.555 -13.799 -7.175 1.00 89.44 235 HIS A CA 1
ATOM 1800 C C . HIS A 1 235 ? 2.204 -12.473 -6.753 1.00 89.44 235 HIS A C 1
ATOM 1802 O O . HIS A 1 235 ? 3.279 -12.104 -7.231 1.00 89.44 235 HIS A O 1
ATOM 1808 N N . HIS A 1 236 ? 1.560 -11.754 -5.836 1.00 94.19 236 HIS A N 1
ATOM 1809 C CA . HIS A 1 236 ? 2.133 -10.562 -5.213 1.00 94.19 236 HIS A CA 1
ATOM 1810 C C . HIS A 1 236 ? 3.384 -10.903 -4.396 1.00 94.19 236 HIS A C 1
ATOM 1812 O O . HIS A 1 236 ? 3.466 -11.975 -3.790 1.00 94.19 236 HIS A O 1
ATOM 1818 N N . ALA A 1 237 ? 4.349 -9.980 -4.353 1.00 94.25 237 ALA A N 1
ATOM 1819 C CA . ALA A 1 237 ? 5.654 -10.200 -3.731 1.00 94.25 237 ALA A CA 1
ATOM 1820 C C . ALA A 1 237 ? 5.517 -10.622 -2.260 1.00 94.25 237 ALA A C 1
ATOM 1822 O O . ALA A 1 237 ? 6.125 -11.606 -1.841 1.00 94.25 237 ALA A O 1
ATOM 1823 N N . GLY A 1 238 ? 4.628 -9.963 -1.509 1.00 91.62 238 GLY A N 1
ATOM 1824 C CA . GLY A 1 238 ? 4.377 -10.268 -0.096 1.00 91.62 238 GLY A CA 1
ATOM 1825 C C . GLY A 1 238 ? 3.869 -11.689 0.192 1.00 91.62 238 GLY A C 1
ATOM 1826 O O . GLY A 1 238 ? 3.869 -12.110 1.344 1.00 91.62 238 GLY A O 1
ATOM 1827 N N . MET A 1 239 ? 3.448 -12.453 -0.824 1.00 93.25 239 MET A N 1
ATOM 1828 C CA . MET A 1 239 ? 3.000 -13.841 -0.647 1.00 93.25 239 MET A CA 1
ATOM 1829 C C . MET A 1 239 ? 4.149 -14.852 -0.602 1.00 93.25 239 MET A C 1
ATOM 1831 O O . MET A 1 239 ? 3.952 -15.974 -0.139 1.00 93.25 239 MET A O 1
ATOM 1835 N N . TYR A 1 240 ? 5.331 -14.493 -1.101 1.00 93.25 240 TYR A N 1
ATOM 1836 C CA . TYR A 1 240 ? 6.473 -15.409 -1.181 1.00 93.25 240 TYR A CA 1
ATOM 1837 C C . TYR A 1 240 ? 7.795 -14.779 -0.741 1.00 93.25 240 TYR A C 1
ATOM 1839 O O . TYR A 1 240 ? 8.799 -15.484 -0.661 1.00 93.25 240 TYR A O 1
ATOM 1847 N N . MET A 1 241 ? 7.834 -13.478 -0.456 1.00 94.75 241 MET A N 1
ATOM 1848 C CA . MET A 1 241 ? 9.019 -12.818 0.074 1.00 94.75 241 MET A CA 1
ATOM 1849 C C . MET A 1 241 ? 8.672 -11.665 1.014 1.00 94.75 241 MET A C 1
ATOM 1851 O O . MET A 1 241 ? 7.631 -11.029 0.884 1.00 94.75 241 MET A O 1
ATOM 1855 N N . MET A 1 242 ? 9.586 -11.367 1.935 1.00 95.75 242 MET A N 1
ATOM 1856 C CA . MET A 1 242 ? 9.544 -10.179 2.788 1.00 95.75 242 MET A CA 1
ATOM 1857 C C . MET A 1 242 ? 10.958 -9.644 3.026 1.00 95.75 242 MET A C 1
ATOM 1859 O O . MET A 1 242 ? 11.923 -10.410 3.104 1.00 95.75 242 MET A O 1
ATOM 1863 N N . THR A 1 243 ? 11.092 -8.332 3.173 1.00 95.56 243 THR A N 1
ATOM 1864 C CA . THR A 1 243 ? 12.319 -7.704 3.668 1.00 95.56 243 THR A CA 1
ATOM 1865 C C . THR A 1 243 ? 12.396 -7.847 5.189 1.00 95.56 243 THR A C 1
ATOM 1867 O O . THR A 1 243 ? 11.386 -7.809 5.887 1.00 95.56 243 THR A O 1
ATOM 1870 N N . ALA A 1 244 ? 13.602 -8.061 5.714 1.00 94.06 244 ALA A N 1
ATOM 1871 C CA . ALA A 1 244 ? 13.862 -8.203 7.151 1.00 94.06 244 ALA A CA 1
ATOM 1872 C C . ALA A 1 244 ? 14.878 -7.163 7.666 1.00 94.06 244 ALA A C 1
ATOM 1874 O O . ALA A 1 244 ? 15.450 -7.323 8.746 1.00 94.06 244 ALA A O 1
ATOM 1875 N N . GLY A 1 245 ? 15.125 -6.113 6.876 1.00 88.88 245 GLY A N 1
ATOM 1876 C CA . GLY A 1 245 ? 16.146 -5.100 7.132 1.00 88.88 245 GLY A CA 1
ATOM 1877 C C . GLY A 1 245 ? 17.573 -5.633 6.971 1.00 88.88 245 GLY A C 1
ATOM 1878 O O . GLY A 1 245 ? 17.799 -6.801 6.649 1.00 88.88 245 GLY A O 1
ATOM 1879 N N . ASN A 1 246 ? 18.566 -4.764 7.181 1.00 89.25 246 ASN A N 1
ATOM 1880 C CA . ASN A 1 246 ? 19.995 -5.117 7.147 1.00 89.25 246 ASN A CA 1
ATOM 1881 C C . ASN A 1 246 ? 20.409 -5.920 5.895 1.00 89.25 246 ASN A C 1
ATOM 1883 O O . ASN A 1 246 ? 21.136 -6.910 5.999 1.00 89.25 246 ASN A O 1
ATOM 1887 N N . HIS A 1 247 ? 19.911 -5.524 4.719 1.00 91.00 247 HIS A N 1
ATOM 1888 C CA . HIS A 1 247 ? 20.147 -6.212 3.442 1.00 91.00 247 HIS A CA 1
ATOM 1889 C C . HIS A 1 247 ? 19.714 -7.691 3.421 1.00 91.00 247 HIS A C 1
ATOM 1891 O O . HIS A 1 247 ? 20.272 -8.495 2.673 1.00 91.00 247 HIS A O 1
ATOM 1897 N N . THR A 1 248 ? 18.741 -8.066 4.254 1.00 94.75 248 THR A N 1
ATOM 1898 C CA . THR A 1 248 ? 18.224 -9.431 4.358 1.00 94.75 248 THR A CA 1
ATOM 1899 C C . THR A 1 248 ? 16.808 -9.508 3.807 1.00 94.75 248 THR A C 1
ATOM 1901 O O . THR A 1 248 ? 15.941 -8.700 4.137 1.00 94.75 248 THR A O 1
ATOM 1904 N N . VAL A 1 249 ? 16.572 -10.533 2.992 1.00 94.56 249 VAL A N 1
ATOM 1905 C CA . VAL A 1 249 ? 15.260 -10.886 2.451 1.00 94.56 249 VAL A CA 1
ATOM 1906 C C . VAL A 1 249 ? 14.971 -12.329 2.835 1.00 94.56 249 VAL A C 1
ATOM 1908 O O . VAL A 1 249 ? 15.826 -13.202 2.674 1.00 94.56 249 VAL A O 1
ATOM 1911 N N . VAL A 1 250 ? 13.768 -12.578 3.339 1.00 94.19 250 VAL A N 1
ATOM 1912 C CA . VAL A 1 250 ? 13.251 -13.923 3.584 1.00 94.19 250 VAL A CA 1
ATOM 1913 C C . VAL A 1 250 ? 12.382 -14.305 2.399 1.00 94.19 250 VAL A C 1
ATOM 1915 O O . VAL A 1 250 ? 11.512 -13.538 1.994 1.00 94.19 250 VAL A O 1
ATOM 1918 N N . VAL A 1 251 ? 12.625 -15.487 1.842 1.00 93.12 251 VAL A N 1
ATOM 1919 C CA . VAL A 1 251 ? 11.863 -16.034 0.719 1.00 93.12 251 VAL A CA 1
ATOM 1920 C C . VAL A 1 251 ? 11.247 -17.364 1.129 1.00 93.12 251 VAL A C 1
ATOM 1922 O O . VAL A 1 251 ? 11.891 -18.176 1.795 1.00 93.12 251 VAL A O 1
ATOM 1925 N N . GLY A 1 252 ? 9.993 -17.580 0.750 1.00 89.12 252 GLY A N 1
ATOM 1926 C CA . GLY A 1 252 ? 9.341 -18.872 0.878 1.00 89.12 252 GLY A CA 1
ATOM 1927 C C . GLY A 1 252 ? 9.948 -19.844 -0.124 1.00 89.12 252 GLY A C 1
ATOM 1928 O O . GLY A 1 252 ? 9.878 -19.611 -1.329 1.00 89.12 252 GLY A O 1
ATOM 1929 N N . ASP A 1 253 ? 10.530 -20.933 0.372 1.00 84.44 253 ASP A N 1
ATOM 1930 C CA . ASP A 1 253 ? 11.026 -22.034 -0.448 1.00 84.44 253 ASP A CA 1
ATOM 1931 C C . ASP A 1 253 ? 10.127 -23.261 -0.236 1.00 84.44 253 ASP A C 1
ATOM 1933 O O . ASP A 1 253 ? 10.260 -23.953 0.777 1.00 84.44 253 ASP A O 1
ATOM 1937 N N . PRO A 1 254 ? 9.211 -23.562 -1.176 1.00 77.44 254 PRO A N 1
ATOM 1938 C CA . PRO A 1 254 ? 8.357 -24.741 -1.083 1.00 77.44 254 PRO A CA 1
ATOM 1939 C C . PRO A 1 254 ? 9.138 -26.059 -1.028 1.00 77.44 254 PRO A C 1
ATOM 1941 O O . PRO A 1 254 ? 8.585 -27.065 -0.597 1.00 77.44 254 PRO A O 1
ATOM 1944 N N . SER A 1 255 ? 10.398 -26.079 -1.476 1.00 80.06 255 SER A N 1
ATOM 1945 C CA . SER A 1 255 ? 11.252 -27.269 -1.421 1.00 80.06 255 SER A CA 1
ATOM 1946 C C . SER A 1 255 ? 11.924 -27.482 -0.061 1.00 80.06 255 SER A C 1
ATOM 1948 O O . SE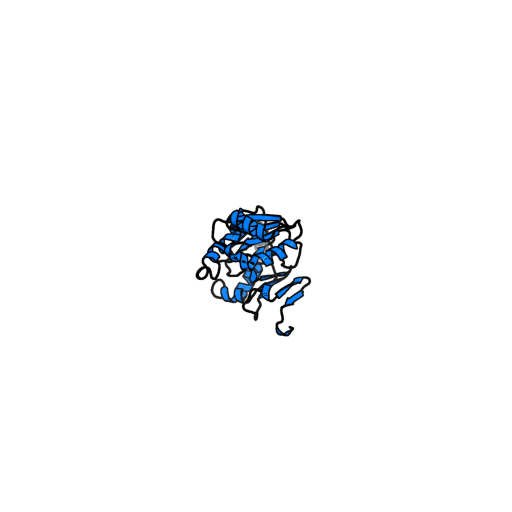R A 1 255 ? 12.473 -28.556 0.181 1.00 80.06 255 SER A O 1
ATOM 1950 N N . ALA A 1 256 ? 11.858 -26.488 0.830 1.00 75.06 256 ALA A N 1
ATOM 1951 C CA . ALA A 1 256 ? 12.408 -26.546 2.181 1.00 75.06 256 ALA A CA 1
ATOM 1952 C C . ALA A 1 256 ? 11.399 -27.027 3.248 1.00 75.06 256 ALA A C 1
ATOM 1954 O O . ALA A 1 256 ? 11.777 -27.128 4.417 1.00 75.06 256 ALA A O 1
ATOM 1955 N N . ALA A 1 257 ? 10.143 -27.290 2.861 1.00 57.41 257 ALA A N 1
ATOM 1956 C CA . ALA A 1 257 ? 9.051 -27.745 3.730 1.00 57.41 257 ALA A CA 1
ATOM 1957 C C . ALA A 1 257 ? 8.902 -29.276 3.776 1.00 57.41 257 ALA A C 1
ATOM 1959 O O . ALA A 1 257 ? 9.158 -29.942 2.747 1.00 57.41 257 ALA A O 1
#

pLDDT: mean 88.33, std 14.06, range [37.81, 98.44]

Secondary structure (DSSP, 8-state):
--------TTSHHHHHHHHHHHHHHHTTTT-------PPPSEEEEPPSSSS---EEEEE--GGGHHHHHHHHHHHHTTS-TT-EEEEEESSHHHHHHHHHHH---SSEEEEEE-SS---S-GGGS-EEEEE-TT---EEEEE-SS-TTTTT-TTHHHHTTHHHHHHHH-TTEEEEE-SS---GGGEEE-SSEEEE-HHHHHHHBTTTBSSHHHHHHHHHHHHSSEEEE-SS--SS-GGGTEEE-STT-EEE--GGG-

Radius of gyration: 28.05 Å; chains: 1; bounding box: 88×78×75 Å

Sequence (257 aa):
MNAGAIKSKLHWPLGVIAGLLAALLVMPFFGDQGQAREESTVGPVLSDCDGAMNELVIQYTTGSSSIVSDTYREFLTQLPPEVTVHVVCRDQGAFDDLTSRVGSTDCKLHPVFVDHELTSWSRDRWISLAPAGSASSFTLLSPWGEMGADAWPARKGDELIGEDLAAALSNTEAVRSELFFDGGDFVCDNETAFVTPNVRLRNLQNTVKDEEELLHRLRELLGRKVVLLKDAPDHHAGMYMMTAGNHTVVVGDPSAA

Foldseek 3Di:
DDDDDDDDPPVVVVVVVVVVVVCVVCCVVVPPPPVVVPFDQWAFFDAPADDDAQEEEWEFDPVCCVPCLVVCLVVQQPDALSHEYEYEYADPVRVVSSCVSSDDGSHHYDYQHDNAAADGPLQFAFTWTQTDDPAQAIETEGEQADPCCVVPVSVRCSNCVLVSCVVVDVRYHYDYDLFDTTSLQWHGHPAEIEGECVSVVRCDVPSDPDPVRVQVSCCVHRVHRYDYDDDDPPGGCVVAWHDNPPPDIDGHDPVVD